Protein AF-A0A7C1GX99-F1 (afdb_monomer_lite)

Radius of gyration: 19.07 Å; chains: 1; bounding box: 52×42×47 Å

Sequence (239 aa):
MRMISNQELEDIKKIVASNKVFVITTHHNPDGDALGSEIAIAEYLRQLGKQVHIINNSAIPLNYRFLDENGEIDIFDEKKHAELLAAVDVFFILDISDWGRLMSMNEIVKKSTATKVCIDHHQIDYQFADIDVIYEAASSTGELIFEFLKRVNFQLNQKIAIALYTCILTDTGSFRFSNTTSQTHAVASELMKYDIDIKKIHTLVYEQNSKAKLALMGEALMNLHYDCNGQLAWFALNK

Secondary structure (DSSP, 8-state):
--SS-HHHHHHHHHHHHH--EEEEEE-SS--HHHHHHHHHHHHHHHHTT-EEEEEESSPPPGGGGGGGTT--EEEP-HHHHHHHHHS-SEEEEES-S-GGGGGGGHHHHHH-SSEEEEEE-S---S--SSEEEE-TTSS-HHHHHHHHHHHTT----HHHHHHHHHHHHHHTTTTTSTT--HHHHHHHHHHGGG---HHHHHHHHHS---HHHHHHHHHHHHT-EEEGGGTEEE-----

pLDDT: mean 96.31, std 4.3, range [55.91, 98.88]

Structure (mmCIF, N/CA/C/O backbone):
data_AF-A0A7C1GX99-F1
#
_entry.id   AF-A0A7C1GX99-F1
#
loop_
_atom_site.group_PDB
_atom_site.id
_atom_site.type_symbol
_atom_site.label_atom_id
_atom_site.label_alt_id
_atom_site.label_comp_id
_atom_site.label_asym_id
_atom_site.label_entity_id
_atom_site.label_seq_id
_atom_site.pdbx_PDB_ins_code
_atom_site.Cartn_x
_atom_site.Cartn_y
_atom_site.Cartn_z
_atom_site.occupancy
_atom_site.B_iso_or_equiv
_atom_site.auth_seq_id
_atom_site.auth_comp_id
_atom_site.auth_asym_id
_atom_site.auth_atom_id
_atom_site.pdbx_PDB_model_num
ATOM 1 N N . MET A 1 1 ? -4.209 -20.693 -0.497 1.00 55.91 1 MET A N 1
ATOM 2 C CA . MET A 1 1 ? -3.500 -20.712 0.803 1.00 55.91 1 MET A CA 1
ATOM 3 C C . MET A 1 1 ? -3.993 -19.503 1.586 1.00 55.91 1 MET A C 1
ATOM 5 O O . MET A 1 1 ? -4.314 -18.526 0.929 1.00 55.91 1 MET A O 1
ATOM 9 N N . ARG A 1 2 ? -4.188 -19.590 2.908 1.00 83.38 2 ARG A N 1
ATOM 10 C CA . ARG A 1 2 ? -4.612 -18.434 3.721 1.00 83.38 2 ARG A CA 1
ATOM 11 C C . ARG A 1 2 ? -3.351 -17.687 4.151 1.00 83.38 2 ARG A C 1
ATOM 13 O O . ARG A 1 2 ? -2.562 -18.289 4.872 1.00 83.38 2 ARG A O 1
ATOM 20 N N . MET A 1 3 ? -3.151 -16.470 3.657 1.00 92.25 3 MET A N 1
ATOM 21 C CA . MET A 1 3 ? -2.002 -15.615 3.979 1.00 92.25 3 MET A CA 1
ATOM 22 C C . MET A 1 3 ? -2.152 -14.991 5.367 1.00 92.25 3 MET A C 1
ATOM 24 O O . MET A 1 3 ? -1.163 -14.766 6.046 1.00 92.25 3 MET A O 1
ATOM 28 N N . ILE A 1 4 ? -3.396 -14.780 5.808 1.00 94.25 4 ILE A N 1
ATOM 29 C CA . ILE A 1 4 ? -3.713 -14.234 7.133 1.00 94.25 4 ILE A CA 1
ATOM 30 C C . ILE A 1 4 ? -4.187 -15.379 8.036 1.00 94.25 4 ILE A C 1
ATOM 32 O O . ILE A 1 4 ? -4.930 -16.270 7.604 1.00 94.25 4 ILE A O 1
ATOM 36 N N . SER A 1 5 ? -3.824 -15.401 9.312 1.00 95.25 5 SER A N 1
ATOM 37 C CA . SER A 1 5 ? -4.353 -16.402 10.243 1.00 95.25 5 SER A CA 1
ATOM 38 C C . SER A 1 5 ? -5.822 -16.114 10.611 1.00 95.25 5 SER A C 1
ATOM 40 O O . SER A 1 5 ? -6.409 -15.090 10.261 1.00 95.25 5 SER A O 1
ATOM 42 N N . ASN A 1 6 ? -6.516 -17.059 11.253 1.00 95.44 6 ASN A N 1
ATOM 43 C CA . ASN A 1 6 ? -7.850 -16.757 11.800 1.00 95.44 6 ASN A CA 1
ATOM 44 C C . ASN A 1 6 ? -7.758 -15.829 13.017 1.00 95.44 6 ASN A C 1
ATOM 46 O O . ASN A 1 6 ? -8.675 -15.048 13.240 1.00 95.44 6 ASN A O 1
ATOM 50 N N . GLN A 1 7 ? -6.672 -15.930 13.784 1.00 95.75 7 GLN A N 1
ATOM 51 C CA . GLN A 1 7 ? -6.463 -15.128 14.982 1.00 95.75 7 GLN A CA 1
ATOM 52 C C . GLN A 1 7 ? -6.238 -13.659 14.607 1.00 95.75 7 GLN A C 1
ATOM 54 O O . GLN A 1 7 ? -7.006 -12.810 15.045 1.00 95.75 7 GLN A O 1
ATOM 59 N N . GLU A 1 8 ? -5.310 -13.388 13.684 1.00 95.56 8 GLU A N 1
ATOM 60 C CA . GLU A 1 8 ? -5.054 -12.042 13.140 1.00 95.56 8 GLU A CA 1
ATOM 61 C C . GLU A 1 8 ? -6.323 -11.387 12.583 1.00 95.56 8 GLU A C 1
ATOM 63 O O . GLU A 1 8 ? -6.612 -10.224 12.861 1.00 95.56 8 GLU A O 1
ATOM 68 N N . LEU A 1 9 ? -7.124 -12.150 11.828 1.00 95.88 9 LEU A N 1
ATOM 69 C CA . LEU A 1 9 ? -8.386 -11.662 11.278 1.00 95.88 9 LEU A CA 1
ATOM 70 C C . LEU A 1 9 ? -9.352 -11.209 12.384 1.00 95.88 9 LEU A C 1
ATOM 72 O O . LEU A 1 9 ? -9.970 -10.149 12.269 1.00 95.88 9 LEU A O 1
ATOM 76 N N . GLU A 1 10 ? -9.518 -12.012 13.437 1.00 96.81 10 GLU A N 1
ATOM 77 C CA . GLU A 1 10 ? -10.408 -11.675 14.550 1.00 96.81 10 GLU A CA 1
ATOM 78 C C . GLU A 1 10 ? -9.863 -10.522 15.400 1.00 96.81 10 GLU A C 1
ATOM 80 O O . GLU A 1 10 ? -10.644 -9.669 15.829 1.00 96.81 10 GLU A O 1
ATOM 85 N N . ASP A 1 11 ? -8.545 -10.434 15.578 1.00 97.06 11 ASP A N 1
ATOM 86 C CA . ASP A 1 11 ? -7.901 -9.341 16.306 1.00 97.06 11 ASP A CA 1
ATOM 87 C C . ASP A 1 11 ? -8.100 -8.000 15.588 1.00 97.06 11 ASP A C 1
ATOM 89 O O . ASP A 1 11 ? -8.570 -7.035 16.204 1.00 97.06 11 ASP A O 1
ATOM 93 N N . ILE A 1 12 ? -7.882 -7.955 14.266 1.00 97.06 12 ILE A N 1
ATOM 94 C CA . ILE A 1 12 ? -8.164 -6.760 13.457 1.00 97.06 12 ILE A CA 1
ATOM 95 C C . ILE A 1 12 ? -9.652 -6.404 13.530 1.00 97.06 12 ILE A C 1
ATOM 97 O O . ILE A 1 12 ? -9.997 -5.249 13.791 1.00 97.06 12 ILE A O 1
ATOM 101 N N . LYS A 1 13 ? -10.563 -7.372 13.350 1.00 97.25 13 LYS A N 1
ATOM 102 C CA . LYS A 1 13 ? -12.015 -7.118 13.433 1.00 97.25 13 LYS A CA 1
ATOM 103 C C . LYS A 1 13 ? -12.412 -6.519 14.780 1.00 97.25 13 LYS A C 1
ATOM 105 O O . LYS A 1 13 ? -13.210 -5.582 14.816 1.00 97.25 13 LYS A O 1
ATOM 110 N N . LYS A 1 14 ? -11.868 -7.044 15.879 1.00 97.69 14 LYS A N 1
ATOM 111 C CA . LYS A 1 14 ? -12.155 -6.570 17.235 1.00 97.69 14 LYS A CA 1
ATOM 112 C C . LYS A 1 14 ? -11.673 -5.137 17.436 1.00 97.69 14 LYS A C 1
ATOM 114 O O . LYS A 1 14 ? -12.446 -4.307 17.906 1.00 97.69 14 LYS A O 1
ATOM 119 N N . ILE A 1 15 ? -10.442 -4.826 17.032 1.00 97.75 15 ILE A N 1
ATOM 120 C CA . ILE A 1 15 ? -9.888 -3.468 17.126 1.00 97.75 15 ILE A CA 1
ATOM 121 C C . ILE A 1 15 ? -10.695 -2.486 16.295 1.00 97.75 15 ILE A C 1
ATOM 123 O O . ILE A 1 15 ? -11.054 -1.416 16.787 1.00 97.75 15 ILE A O 1
ATOM 127 N N . VAL A 1 16 ? -11.025 -2.855 15.058 1.00 98.12 16 VAL A N 1
ATOM 128 C CA . VAL A 1 16 ? -11.841 -2.008 14.191 1.00 98.12 16 VAL A CA 1
ATOM 129 C C . VAL A 1 16 ? -13.214 -1.779 14.816 1.00 98.12 16 VAL A C 1
ATOM 131 O O . VAL A 1 16 ? -13.686 -0.647 14.849 1.00 98.12 16 VAL A O 1
ATOM 134 N N . ALA A 1 17 ? -13.856 -2.805 15.373 1.00 97.75 17 ALA A N 1
ATOM 135 C CA . ALA A 1 17 ? -15.162 -2.663 16.012 1.00 97.75 17 ALA A CA 1
ATOM 136 C C . ALA A 1 17 ? -15.123 -1.754 17.254 1.00 97.75 17 ALA A C 1
ATOM 138 O O . ALA A 1 17 ? -15.992 -0.891 17.395 1.00 97.75 17 ALA A O 1
ATOM 139 N N . SER A 1 18 ? -14.121 -1.918 18.122 1.00 98.00 18 SER A N 1
ATOM 140 C CA . SER A 1 18 ? -14.039 -1.252 19.430 1.00 98.00 18 SER A CA 1
ATOM 141 C C . SER A 1 18 ? -13.551 0.199 19.397 1.00 98.00 18 SER A C 1
ATOM 143 O O . SER A 1 18 ? -13.808 0.923 20.354 1.00 98.00 18 SER A O 1
ATOM 145 N N . ASN A 1 19 ? -12.894 0.636 18.321 1.00 98.56 19 ASN A N 1
ATOM 146 C CA . ASN A 1 19 ? -12.254 1.953 18.241 1.00 98.56 19 ASN A CA 1
ATOM 147 C C . ASN A 1 19 ? -12.927 2.882 17.219 1.00 98.56 19 ASN A C 1
ATOM 149 O O . ASN A 1 19 ? -13.771 2.448 16.424 1.00 98.56 19 ASN A O 1
ATOM 153 N N . LYS A 1 20 ? -12.599 4.178 17.251 1.00 98.31 20 LYS A N 1
ATOM 154 C CA . LYS A 1 20 ? -13.252 5.217 16.437 1.00 98.31 20 LYS A CA 1
ATOM 155 C C . LYS A 1 20 ? -12.283 6.009 15.569 1.00 98.31 20 LYS A C 1
ATOM 157 O O . LYS A 1 20 ? -12.654 6.298 14.432 1.00 98.31 20 LYS A O 1
ATOM 162 N N . VAL A 1 21 ? -11.105 6.353 16.085 1.00 98.69 21 VAL A N 1
ATOM 163 C CA . VAL A 1 21 ? -10.125 7.232 15.435 1.00 98.69 21 VAL A CA 1
ATOM 164 C C . VAL A 1 21 ? -8.911 6.425 14.995 1.00 98.69 21 VAL A C 1
ATOM 166 O O . VAL A 1 21 ? -8.193 5.856 15.815 1.00 98.69 21 VAL A O 1
ATOM 169 N N . PHE A 1 22 ? -8.675 6.398 13.688 1.00 98.88 22 PHE A N 1
ATOM 170 C CA . PHE A 1 22 ? -7.609 5.634 13.057 1.00 98.88 22 PHE A CA 1
ATOM 171 C C . PHE A 1 22 ? -6.673 6.578 12.310 1.00 98.88 22 PHE A C 1
ATOM 173 O O . PHE A 1 22 ? -7.123 7.426 11.534 1.00 98.88 22 PHE A O 1
ATOM 180 N N . VAL A 1 23 ? -5.372 6.391 12.508 1.00 98.81 23 VAL A N 1
ATOM 181 C CA . VAL A 1 23 ? -4.341 6.967 11.644 1.00 98.81 23 VAL A CA 1
ATOM 182 C C . VAL A 1 23 ? -3.715 5.838 10.842 1.00 98.81 23 VAL A C 1
ATOM 184 O O . VAL A 1 23 ? -3.375 4.794 11.390 1.00 98.81 23 VAL A O 1
ATOM 187 N N . ILE A 1 24 ? -3.579 6.046 9.542 1.00 98.88 24 ILE A N 1
ATOM 188 C CA . ILE A 1 24 ? -2.893 5.143 8.627 1.00 98.88 24 ILE A CA 1
ATOM 189 C C . ILE A 1 24 ? -1.608 5.839 8.188 1.00 98.88 24 ILE A C 1
ATOM 191 O O . ILE A 1 24 ? -1.622 7.042 7.914 1.00 98.88 24 ILE A O 1
ATOM 195 N N . THR A 1 25 ? -0.503 5.106 8.180 1.00 98.62 25 THR A N 1
ATOM 196 C CA . THR A 1 25 ? 0.799 5.623 7.767 1.00 98.62 25 THR A CA 1
ATOM 197 C C . THR A 1 25 ? 1.635 4.525 7.121 1.00 98.62 25 THR A C 1
ATOM 199 O O . THR A 1 25 ? 1.417 3.334 7.362 1.00 98.62 25 THR A O 1
ATOM 202 N N . THR A 1 26 ? 2.624 4.932 6.340 1.00 98.56 26 THR A N 1
ATOM 203 C CA . THR A 1 26 ? 3.572 4.042 5.673 1.00 98.56 26 THR A CA 1
ATOM 204 C C . THR A 1 26 ? 4.976 4.662 5.633 1.00 98.56 26 THR A C 1
ATOM 206 O O . THR A 1 26 ? 5.270 5.683 6.264 1.00 98.56 26 THR A O 1
ATOM 209 N N . HIS A 1 27 ? 5.893 4.024 4.917 1.00 97.81 27 HIS A N 1
ATOM 210 C CA . HIS A 1 27 ? 7.272 4.455 4.791 1.00 97.81 27 HIS A CA 1
ATOM 211 C C . HIS A 1 27 ? 7.450 5.792 4.052 1.00 97.81 27 HIS A C 1
ATOM 213 O O . HIS A 1 27 ? 6.687 6.192 3.176 1.00 97.81 27 HIS A O 1
ATOM 219 N N . HIS A 1 28 ? 8.555 6.473 4.358 1.00 97.38 28 HIS A N 1
ATOM 220 C CA . HIS A 1 28 ? 9.022 7.636 3.612 1.00 97.38 28 HIS A CA 1
ATOM 221 C C . HIS A 1 28 ? 9.287 7.299 2.138 1.00 97.38 28 HIS A C 1
ATOM 223 O O . HIS A 1 28 ? 9.814 6.229 1.822 1.00 97.38 28 HIS A O 1
ATOM 229 N N . ASN A 1 29 ? 8.981 8.252 1.253 1.00 96.12 29 ASN A N 1
ATOM 230 C CA . ASN A 1 29 ? 8.898 8.077 -0.197 1.00 96.12 29 ASN A CA 1
ATOM 231 C C . ASN A 1 29 ? 8.009 6.876 -0.562 1.00 96.12 29 ASN A C 1
ATOM 233 O O . ASN A 1 29 ? 8.526 5.902 -1.113 1.00 96.12 29 ASN A O 1
ATOM 237 N N . PRO A 1 30 ? 6.707 6.927 -0.222 1.00 97.56 30 PRO A N 1
ATOM 238 C CA . PRO A 1 30 ? 5.805 5.800 -0.389 1.00 97.56 30 PRO A CA 1
ATOM 239 C C . PRO A 1 30 ? 5.652 5.451 -1.869 1.00 97.56 30 PRO A C 1
ATOM 241 O O . PRO A 1 30 ? 5.600 6.344 -2.725 1.00 97.56 30 PRO A O 1
ATOM 244 N N . ASP A 1 31 ? 5.613 4.160 -2.173 1.00 98.06 31 ASP A N 1
ATOM 245 C CA . ASP A 1 31 ? 5.409 3.661 -3.527 1.00 98.06 31 ASP A CA 1
ATOM 246 C C . ASP A 1 31 ? 3.953 3.227 -3.772 1.00 98.06 31 ASP A C 1
ATOM 248 O O . ASP A 1 31 ? 3.035 3.653 -3.069 1.00 98.06 31 ASP A O 1
ATOM 252 N N . GLY A 1 32 ? 3.717 2.467 -4.844 1.00 98.38 32 GLY A N 1
ATOM 253 C CA . GLY A 1 32 ? 2.370 2.051 -5.221 1.00 98.38 32 GLY A CA 1
ATOM 254 C C . GLY A 1 32 ? 1.751 1.024 -4.273 1.00 98.38 32 GLY A C 1
ATOM 255 O O . GLY A 1 32 ? 0.525 1.030 -4.143 1.00 98.38 32 GLY A O 1
ATOM 256 N N . ASP A 1 33 ? 2.558 0.184 -3.617 1.00 98.81 33 ASP A N 1
ATOM 257 C CA . ASP A 1 33 ? 2.069 -0.815 -2.663 1.00 98.81 33 ASP A CA 1
ATOM 258 C C . ASP A 1 33 ? 1.682 -0.153 -1.350 1.00 98.81 33 ASP A C 1
ATOM 260 O O . ASP A 1 33 ? 0.529 -0.246 -0.922 1.00 98.81 33 ASP A O 1
ATOM 264 N N . ALA A 1 34 ? 2.583 0.663 -0.812 1.00 98.69 34 ALA A N 1
ATOM 265 C CA . ALA A 1 34 ? 2.325 1.527 0.326 1.00 98.69 34 ALA A CA 1
ATOM 266 C C . ALA A 1 34 ? 1.045 2.368 0.152 1.00 98.69 34 ALA A C 1
ATOM 268 O O . ALA A 1 34 ? 0.080 2.214 0.902 1.00 98.69 34 ALA A O 1
ATOM 269 N N . LEU A 1 35 ? 0.978 3.218 -0.879 1.00 98.75 35 LEU A N 1
ATOM 270 C CA . LEU A 1 35 ? -0.150 4.144 -1.067 1.00 98.75 35 LEU A CA 1
ATOM 271 C C . LEU A 1 35 ? -1.466 3.421 -1.368 1.00 98.75 35 LEU A C 1
ATOM 273 O O . LEU A 1 35 ? -2.529 3.824 -0.890 1.00 98.75 35 LEU A O 1
ATOM 277 N N . GLY A 1 36 ? -1.428 2.364 -2.182 1.00 98.75 36 GLY A N 1
ATOM 278 C CA . GLY A 1 36 ? -2.635 1.610 -2.499 1.00 98.75 36 GLY A CA 1
ATOM 279 C C . GLY A 1 36 ? -3.175 0.857 -1.278 1.00 98.75 36 GLY A C 1
ATOM 280 O O . GLY A 1 36 ? -4.391 0.820 -1.061 1.00 98.75 36 GLY A O 1
ATOM 281 N N . SER A 1 37 ? -2.282 0.343 -0.433 1.00 98.88 37 SER A N 1
ATOM 282 C CA . SER A 1 37 ? -2.616 -0.286 0.843 1.00 98.88 37 SER A CA 1
ATOM 283 C C . SER A 1 37 ? -3.315 0.694 1.789 1.00 98.88 37 SER A C 1
ATOM 285 O O . SER A 1 37 ? -4.371 0.375 2.349 1.00 98.88 37 SER A O 1
ATOM 287 N N . GLU A 1 38 ? -2.796 1.921 1.902 1.00 98.81 38 GLU A N 1
ATOM 288 C CA . GLU A 1 38 ? -3.401 2.979 2.717 1.00 98.81 38 GLU A CA 1
ATOM 289 C C . GLU A 1 38 ? -4.813 3.329 2.260 1.00 98.81 38 GLU A C 1
ATOM 291 O O . GLU A 1 38 ? -5.741 3.349 3.072 1.00 98.81 38 GLU A O 1
ATOM 296 N N . ILE A 1 39 ? -5.001 3.551 0.956 1.00 98.62 39 ILE A N 1
ATOM 297 C CA . ILE A 1 39 ? -6.310 3.885 0.387 1.00 98.62 39 ILE A CA 1
ATOM 298 C C . ILE A 1 39 ? -7.311 2.747 0.610 1.00 98.62 39 ILE A C 1
ATOM 300 O O . ILE A 1 39 ? -8.453 3.002 0.999 1.00 98.62 39 ILE A O 1
ATOM 304 N N . ALA A 1 40 ? -6.908 1.491 0.411 1.00 98.62 40 ALA A N 1
ATOM 305 C CA . ALA A 1 40 ? -7.800 0.348 0.579 1.00 98.62 40 ALA A CA 1
ATOM 306 C C . ALA A 1 40 ? -8.287 0.188 2.031 1.00 98.62 40 ALA A C 1
ATOM 308 O O . ALA A 1 40 ? -9.489 0.017 2.263 1.00 98.62 40 ALA A O 1
ATOM 309 N N . ILE A 1 41 ? -7.382 0.292 3.011 1.00 98.69 41 ILE A N 1
ATOM 310 C CA . ILE A 1 41 ? -7.742 0.244 4.437 1.00 98.69 41 ILE A CA 1
ATOM 311 C C . ILE A 1 41 ? -8.555 1.477 4.837 1.00 98.69 41 ILE A C 1
ATOM 313 O O . ILE A 1 41 ? -9.534 1.346 5.576 1.00 98.69 41 ILE A O 1
ATOM 317 N N . ALA A 1 42 ? -8.222 2.660 4.318 1.00 98.62 42 ALA A N 1
ATOM 318 C CA . ALA A 1 42 ? -8.966 3.875 4.618 1.00 98.62 42 ALA A CA 1
ATOM 319 C C . ALA A 1 42 ? -10.422 3.789 4.156 1.00 98.62 42 ALA A C 1
ATOM 321 O O . ALA A 1 42 ? -11.334 4.092 4.925 1.00 98.62 42 ALA A O 1
ATOM 322 N N . GLU A 1 43 ? -10.654 3.331 2.926 1.00 98.12 43 GLU A N 1
ATOM 323 C CA . GLU A 1 43 ? -11.996 3.136 2.377 1.00 98.12 43 GLU A CA 1
ATOM 324 C C . GLU A 1 43 ? -12.800 2.102 3.167 1.00 98.12 43 GLU A C 1
ATOM 326 O O . GLU A 1 43 ? -13.979 2.323 3.455 1.00 98.12 43 GLU A O 1
ATOM 331 N N . TYR A 1 44 ? -12.160 1.003 3.570 1.00 98.44 44 TYR A N 1
ATOM 332 C CA . TYR A 1 44 ? -12.768 0.003 4.441 1.00 98.44 44 TYR A CA 1
ATOM 333 C C . TYR A 1 44 ? -13.225 0.609 5.774 1.00 98.44 44 TYR A C 1
ATOM 335 O O . TYR A 1 44 ? -14.395 0.500 6.146 1.00 98.44 44 TYR A O 1
ATOM 343 N N . LEU A 1 45 ? -12.329 1.303 6.476 1.00 98.62 45 LEU A N 1
ATOM 344 C CA . LEU A 1 45 ? -12.623 1.898 7.779 1.00 98.62 45 LEU A CA 1
ATOM 345 C C . LEU A 1 45 ? -13.682 3.010 7.682 1.00 98.62 45 LEU A C 1
ATOM 347 O O . LEU A 1 45 ? -14.596 3.066 8.507 1.00 98.62 45 LEU A O 1
ATOM 351 N N . ARG A 1 46 ? -13.619 3.866 6.655 1.00 97.81 46 ARG A N 1
ATOM 352 C CA . ARG A 1 46 ? -14.601 4.943 6.435 1.00 97.81 46 ARG A CA 1
ATOM 353 C C . ARG A 1 46 ? -16.000 4.398 6.163 1.00 97.81 46 ARG A C 1
ATOM 355 O O . ARG A 1 46 ? -16.963 4.914 6.724 1.00 97.81 46 ARG A O 1
ATOM 362 N N . GLN A 1 47 ? -16.131 3.330 5.373 1.00 97.44 47 GLN A N 1
ATOM 363 C CA . GLN A 1 47 ? -17.431 2.690 5.124 1.00 97.44 47 GLN A CA 1
ATOM 364 C C . GLN A 1 47 ? -18.018 2.015 6.372 1.00 97.44 47 GLN A C 1
ATOM 366 O O . GLN A 1 47 ? -19.233 1.859 6.474 1.00 97.44 47 GLN A O 1
ATOM 371 N N . LEU A 1 48 ? -17.183 1.689 7.362 1.00 97.81 48 LEU A N 1
ATOM 372 C CA . LEU A 1 48 ? -17.617 1.264 8.696 1.00 97.81 48 LEU A CA 1
ATOM 373 C C . LEU A 1 48 ? -17.924 2.436 9.648 1.00 97.81 48 LEU A C 1
ATOM 375 O O . LEU A 1 48 ? -18.148 2.220 10.842 1.00 97.81 48 LEU A O 1
ATOM 379 N N . GLY A 1 49 ? -17.930 3.676 9.149 1.00 98.12 49 GLY A N 1
ATOM 380 C CA . GLY A 1 49 ? -18.248 4.880 9.917 1.00 98.12 49 GLY A CA 1
ATOM 381 C C . GLY A 1 49 ? -17.138 5.331 10.868 1.00 98.12 49 GLY A C 1
ATOM 382 O O . GLY A 1 49 ? -17.422 6.016 11.852 1.00 98.12 49 GLY A O 1
ATOM 383 N N . LYS A 1 50 ? -15.887 4.922 10.625 1.00 98.56 50 LYS A N 1
ATOM 384 C CA . LYS A 1 50 ? -14.734 5.329 11.439 1.00 98.56 50 LYS A CA 1
ATOM 385 C C . LYS A 1 50 ? -14.189 6.688 11.001 1.00 98.56 50 LYS A C 1
ATOM 387 O O . LYS A 1 50 ? -14.346 7.089 9.849 1.00 98.56 50 LYS A O 1
ATOM 392 N N . GLN A 1 51 ? -13.529 7.384 11.924 1.00 98.50 51 GLN A N 1
ATOM 393 C CA . GLN A 1 51 ? -12.745 8.582 11.624 1.00 98.50 51 GLN A CA 1
ATOM 394 C C . GLN A 1 51 ? -11.345 8.138 11.211 1.00 98.50 51 GLN A C 1
ATOM 396 O O . GLN A 1 51 ? -10.673 7.450 11.976 1.00 98.50 51 GLN A O 1
ATOM 401 N N . VAL A 1 52 ? -10.936 8.478 9.990 1.00 98.69 52 VAL A N 1
ATOM 402 C CA . VAL A 1 52 ? -9.724 7.927 9.377 1.00 98.69 52 VAL A CA 1
ATOM 403 C C . VAL A 1 52 ? -8.896 9.034 8.755 1.00 98.69 52 VAL A C 1
ATOM 405 O O . VAL A 1 52 ? -9.394 9.773 7.902 1.00 98.69 52 VAL A O 1
ATOM 408 N N . HIS A 1 53 ? -7.625 9.084 9.134 1.00 98.62 53 HIS A N 1
ATOM 409 C CA . HIS A 1 53 ? -6.638 10.025 8.620 1.00 98.62 53 HIS A CA 1
ATOM 410 C C . HIS A 1 53 ? -5.459 9.252 8.037 1.00 98.62 53 HIS A C 1
ATOM 412 O O . HIS A 1 53 ? -4.934 8.363 8.700 1.00 98.62 53 HIS A O 1
ATOM 418 N N . ILE A 1 54 ? -5.041 9.585 6.818 1.00 98.75 54 ILE A N 1
ATOM 419 C CA . ILE A 1 54 ? -3.807 9.051 6.235 1.00 98.75 54 ILE A CA 1
ATOM 420 C C . ILE A 1 54 ? -2.747 10.141 6.385 1.00 98.75 54 ILE A C 1
ATOM 422 O O . ILE A 1 54 ? -2.969 11.267 5.939 1.00 98.75 54 ILE A O 1
ATOM 426 N N . ILE A 1 55 ? -1.639 9.838 7.062 1.00 98.50 55 ILE A N 1
ATOM 427 C CA . ILE A 1 55 ? -0.587 10.815 7.365 1.00 98.50 55 ILE A CA 1
ATOM 428 C C . ILE A 1 55 ? 0.773 10.198 7.061 1.00 98.50 55 ILE A C 1
ATOM 430 O O . ILE A 1 55 ? 1.173 9.231 7.707 1.00 98.50 55 ILE A O 1
ATOM 434 N N . ASN A 1 56 ? 1.508 10.815 6.135 1.00 98.06 56 ASN A N 1
ATOM 435 C CA . ASN A 1 56 ? 2.799 10.324 5.663 1.00 98.06 56 ASN A CA 1
ATOM 436 C C . ASN A 1 56 ? 3.910 11.351 5.799 1.00 98.06 56 ASN A C 1
ATOM 438 O O . ASN A 1 56 ? 3.708 12.556 5.677 1.00 98.06 56 ASN A O 1
ATOM 442 N N . ASN A 1 57 ? 5.139 10.878 5.993 1.00 96.25 57 ASN A N 1
ATOM 443 C CA . ASN A 1 57 ? 6.286 11.758 6.220 1.00 96.25 57 ASN A CA 1
ATOM 444 C C . ASN A 1 57 ? 6.819 12.436 4.937 1.00 96.25 57 ASN A C 1
ATOM 446 O O . ASN A 1 57 ? 7.777 13.207 4.986 1.00 96.25 57 ASN A O 1
ATOM 450 N N . SER A 1 58 ? 6.251 12.141 3.773 1.00 96.19 58 SER A N 1
ATOM 451 C CA . SER A 1 58 ? 6.684 12.692 2.488 1.00 96.19 58 SER A CA 1
ATOM 452 C C . SER A 1 58 ? 5.509 12.849 1.537 1.00 96.19 58 SER A C 1
ATOM 454 O O . SER A 1 58 ? 4.503 12.157 1.662 1.00 96.19 58 SER A O 1
ATOM 456 N N . ALA A 1 59 ? 5.664 13.732 0.552 1.00 96.00 59 ALA A N 1
ATOM 457 C CA . ALA A 1 59 ? 4.670 13.924 -0.493 1.00 96.00 59 ALA A CA 1
ATOM 458 C C . ALA A 1 59 ? 4.504 12.677 -1.376 1.00 96.00 59 ALA A C 1
ATOM 460 O O . ALA A 1 59 ? 5.458 11.936 -1.614 1.00 96.00 59 ALA A O 1
ATOM 461 N N . ILE A 1 60 ? 3.307 12.523 -1.942 1.00 96.69 60 ILE A N 1
ATOM 462 C CA . ILE A 1 60 ? 2.997 11.483 -2.925 1.00 96.69 60 ILE A CA 1
ATOM 463 C C . ILE A 1 60 ? 3.833 11.700 -4.202 1.00 96.69 60 ILE A C 1
ATOM 465 O O . ILE A 1 60 ? 3.779 12.798 -4.787 1.00 96.69 60 ILE A O 1
ATOM 469 N N . PRO A 1 61 ? 4.564 10.679 -4.689 1.00 95.25 61 PRO A N 1
ATOM 470 C CA . PRO A 1 61 ? 5.229 10.740 -5.986 1.00 95.25 61 PRO A CA 1
ATOM 471 C C . PRO A 1 61 ? 4.252 11.031 -7.135 1.00 95.25 61 PRO A C 1
ATOM 473 O O . PRO A 1 61 ? 3.100 10.603 -7.129 1.00 95.25 61 PRO A O 1
ATOM 476 N N . LEU A 1 62 ? 4.712 11.756 -8.161 1.00 92.88 62 LEU A N 1
ATOM 477 C CA . LEU A 1 62 ? 3.855 12.221 -9.265 1.00 92.88 62 LEU A CA 1
ATOM 478 C C . LEU A 1 62 ? 3.065 11.093 -9.942 1.00 92.88 62 LEU A C 1
ATOM 480 O O . LEU A 1 62 ? 1.894 11.276 -10.265 1.00 92.88 62 LEU A O 1
ATOM 484 N N . ASN A 1 63 ? 3.707 9.944 -10.136 1.00 94.88 63 ASN A N 1
ATOM 485 C CA . ASN A 1 63 ? 3.146 8.767 -10.791 1.00 94.88 63 ASN A CA 1
ATOM 486 C C . ASN A 1 63 ? 2.072 8.048 -9.958 1.00 94.88 63 ASN A C 1
ATOM 488 O O . ASN A 1 63 ? 1.371 7.211 -10.512 1.00 94.88 63 ASN A O 1
ATOM 492 N N . TYR A 1 64 ? 1.891 8.402 -8.681 1.00 97.38 64 TYR A N 1
ATOM 493 C CA . TYR A 1 64 ? 0.881 7.811 -7.794 1.00 97.38 64 TYR A CA 1
ATOM 494 C C . TYR A 1 64 ? -0.202 8.794 -7.341 1.00 97.38 64 TYR A C 1
ATOM 496 O O . TYR A 1 64 ? -1.132 8.402 -6.648 1.00 97.38 64 TYR A O 1
ATOM 504 N N . ARG A 1 65 ? -0.156 10.063 -7.772 1.00 96.12 65 ARG A N 1
ATOM 505 C CA . ARG A 1 65 ? -1.168 11.074 -7.397 1.00 96.12 65 ARG A CA 1
ATOM 506 C C . ARG A 1 65 ? -2.600 10.701 -7.778 1.00 96.12 65 ARG A C 1
ATOM 508 O O . ARG A 1 65 ? -3.532 11.203 -7.170 1.00 96.12 65 ARG A O 1
ATOM 515 N N . PHE A 1 66 ? -2.776 9.826 -8.765 1.00 97.31 66 PHE A N 1
ATOM 516 C CA . PHE A 1 66 ? -4.092 9.317 -9.153 1.00 97.31 66 PHE A CA 1
ATOM 517 C C . PHE A 1 66 ? -4.736 8.408 -8.093 1.00 97.31 66 PHE A C 1
ATOM 519 O O . PHE A 1 66 ? -5.928 8.139 -8.179 1.00 97.31 66 PHE A O 1
ATOM 526 N N . LEU A 1 67 ? -3.969 7.907 -7.118 1.00 97.69 67 LEU A N 1
ATOM 527 C CA . LEU A 1 67 ? -4.517 7.171 -5.977 1.00 97.69 67 LEU A CA 1
ATOM 528 C C . LEU A 1 67 ? -5.189 8.107 -4.964 1.00 97.69 67 LEU A C 1
ATOM 530 O O . LEU A 1 67 ? -6.070 7.670 -4.228 1.00 97.69 67 LEU A O 1
ATOM 534 N N . ASP A 1 68 ? -4.810 9.387 -4.965 1.00 96.62 68 ASP A N 1
ATOM 535 C CA . ASP A 1 68 ? -5.283 10.401 -4.025 1.00 96.62 68 ASP A CA 1
ATOM 536 C C . ASP A 1 68 ? -5.917 11.610 -4.736 1.00 96.62 68 ASP A C 1
ATOM 538 O O . ASP A 1 68 ? -5.565 12.768 -4.511 1.00 96.62 68 ASP A O 1
ATOM 542 N N . GLU A 1 69 ? -6.871 11.355 -5.637 1.00 89.88 69 GLU A N 1
ATOM 543 C CA . GLU A 1 69 ? -7.551 12.421 -6.397 1.00 89.88 69 GLU A CA 1
ATOM 544 C C . GLU A 1 69 ? -8.299 13.421 -5.494 1.00 89.88 69 GLU A C 1
ATOM 546 O O . GLU A 1 69 ? -8.513 14.570 -5.883 1.00 89.88 69 GLU A O 1
ATOM 551 N N . ASN A 1 70 ? -8.662 12.997 -4.280 1.00 90.06 70 ASN A N 1
ATOM 552 C CA . ASN A 1 70 ? -9.397 13.799 -3.305 1.00 90.06 70 ASN A CA 1
ATOM 553 C C . ASN A 1 70 ? -8.494 14.558 -2.314 1.00 90.06 70 ASN A C 1
ATOM 555 O O . ASN A 1 70 ? -9.022 15.345 -1.527 1.00 90.06 70 ASN A O 1
ATOM 559 N N . GLY A 1 71 ? -7.172 14.346 -2.328 1.00 94.38 71 GLY A N 1
ATOM 560 C CA . GLY A 1 71 ? -6.253 14.975 -1.371 1.00 94.38 71 GLY A CA 1
ATOM 561 C C . GLY A 1 71 ? -6.479 14.520 0.075 1.00 94.38 71 GLY A C 1
ATOM 562 O O . GLY A 1 71 ? -6.521 15.339 0.989 1.00 94.38 71 GLY A O 1
ATOM 563 N N . GLU A 1 72 ? -6.701 13.224 0.270 1.00 93.75 72 GLU A N 1
ATOM 564 C CA . GLU A 1 72 ? -6.955 12.553 1.544 1.00 93.75 72 GLU A CA 1
ATOM 565 C C . GLU A 1 72 ? -5.673 12.221 2.323 1.00 93.75 72 GLU A C 1
ATOM 567 O O . GLU A 1 72 ? -5.771 11.901 3.512 1.00 93.75 72 GLU A O 1
ATOM 572 N N . ILE A 1 73 ? -4.499 12.263 1.680 1.00 98.06 73 ILE A N 1
ATOM 573 C CA . ILE A 1 73 ? -3.210 11.950 2.307 1.00 98.06 73 ILE A CA 1
ATOM 574 C C . ILE A 1 73 ? -2.512 13.241 2.734 1.00 98.06 73 ILE A C 1
ATOM 576 O O . ILE A 1 73 ? -2.056 14.043 1.915 1.00 98.06 73 ILE A O 1
ATOM 580 N N . ASP A 1 74 ? -2.375 13.413 4.044 1.00 97.88 74 ASP A N 1
ATOM 581 C CA . ASP A 1 74 ? -1.693 14.555 4.630 1.00 97.88 74 ASP A CA 1
ATOM 582 C C . ASP A 1 74 ? -0.183 14.315 4.746 1.00 97.88 74 ASP A C 1
ATOM 584 O O . ASP A 1 74 ? 0.281 13.246 5.150 1.00 97.88 74 ASP A O 1
ATOM 588 N N . ILE A 1 75 ? 0.606 15.353 4.452 1.00 98.00 75 ILE A N 1
ATOM 589 C CA . ILE A 1 75 ? 2.032 15.361 4.791 1.00 98.00 75 ILE A CA 1
ATOM 590 C C . ILE A 1 75 ? 2.160 15.698 6.270 1.00 98.00 75 ILE A C 1
ATOM 592 O O . ILE A 1 75 ? 1.635 16.717 6.727 1.00 98.00 75 ILE A O 1
ATOM 596 N N . PHE A 1 76 ? 2.878 14.856 7.003 1.00 98.12 76 PHE A N 1
ATOM 597 C CA . PHE A 1 76 ? 3.101 15.016 8.425 1.00 98.12 76 PHE A CA 1
ATOM 598 C C . PHE A 1 76 ? 3.717 16.380 8.754 1.00 98.12 76 PHE A C 1
ATOM 600 O O . PHE A 1 76 ? 4.700 16.826 8.167 1.00 98.12 76 PHE A O 1
ATOM 607 N N . ASP A 1 77 ? 3.117 17.002 9.757 1.00 97.56 77 ASP A N 1
ATOM 608 C CA . ASP A 1 77 ? 3.552 18.237 10.392 1.00 97.56 77 ASP A CA 1
ATOM 609 C C . ASP A 1 77 ? 3.228 18.115 11.880 1.00 97.56 77 ASP A C 1
ATOM 611 O O . ASP A 1 77 ? 2.076 17.878 12.256 1.00 97.56 77 ASP A O 1
ATOM 615 N N . GLU A 1 78 ? 4.250 18.238 12.722 1.00 94.50 78 GLU A N 1
ATOM 616 C CA . GLU A 1 78 ? 4.138 17.980 14.157 1.00 94.50 78 GLU A CA 1
ATOM 617 C C . GLU A 1 78 ? 3.110 18.894 14.833 1.00 94.50 78 GLU A C 1
ATOM 619 O O . GLU A 1 78 ? 2.353 18.445 15.687 1.00 94.50 78 GLU A O 1
ATOM 624 N N . LYS A 1 79 ? 3.027 20.166 14.424 1.00 95.81 79 LYS A N 1
ATOM 625 C CA . LYS A 1 79 ? 2.120 21.139 15.046 1.00 95.81 79 LYS A CA 1
ATOM 626 C C . LYS A 1 79 ? 0.683 20.941 14.584 1.00 95.81 79 LYS A C 1
ATOM 628 O O . LYS A 1 79 ? -0.219 20.938 15.415 1.00 95.81 79 LYS A O 1
ATOM 633 N N . LYS A 1 80 ? 0.469 20.768 13.277 1.00 97.06 80 LYS A N 1
ATOM 634 C CA . LYS A 1 80 ? -0.855 20.562 12.672 1.00 97.06 80 LYS A CA 1
ATOM 635 C C . LYS A 1 80 ? -1.517 19.291 13.201 1.00 97.06 80 LYS A C 1
ATOM 637 O O . LYS A 1 80 ? -2.724 19.289 13.413 1.00 97.06 80 LYS A O 1
ATOM 642 N N . HIS A 1 81 ? -0.745 18.223 13.405 1.00 97.88 81 HIS A N 1
ATOM 643 C CA . HIS A 1 81 ? -1.297 16.906 13.731 1.00 97.88 81 HIS A CA 1
ATOM 644 C C . HIS A 1 81 ? -1.187 16.525 15.215 1.00 97.88 81 HIS A C 1
ATOM 646 O O . HIS A 1 81 ? -1.637 15.440 15.576 1.00 97.88 81 HIS A O 1
ATOM 652 N N . ALA A 1 82 ? -0.641 17.383 16.086 1.00 95.75 82 ALA A N 1
ATOM 653 C CA . ALA A 1 82 ? -0.447 17.078 17.509 1.00 95.75 82 ALA A CA 1
ATOM 654 C C . ALA A 1 82 ? -1.736 16.627 18.222 1.00 95.75 82 ALA A C 1
ATOM 656 O O . ALA A 1 82 ? -1.742 15.591 18.885 1.00 95.75 82 ALA A O 1
ATOM 657 N N . GLU A 1 83 ? -2.834 17.377 18.072 1.00 96.50 83 GLU A N 1
ATOM 658 C CA . GLU A 1 83 ? -4.110 17.058 18.734 1.00 96.50 83 GLU A CA 1
ATOM 659 C C . GLU A 1 83 ? -4.711 15.746 18.218 1.00 96.50 83 GLU A C 1
ATOM 661 O O . GLU A 1 83 ? -5.167 14.917 19.003 1.00 96.50 83 GLU A O 1
ATOM 666 N N . LEU A 1 84 ? -4.654 15.529 16.902 1.00 97.38 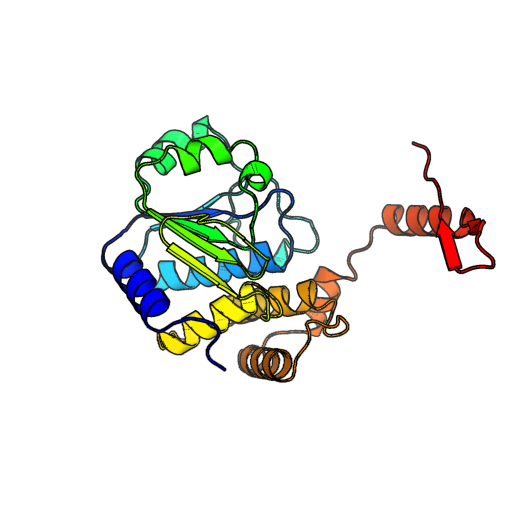84 LEU A N 1
ATOM 667 C CA . LEU A 1 84 ? -5.126 14.300 16.271 1.00 97.38 84 LEU A CA 1
ATOM 668 C C . LEU A 1 84 ? -4.331 13.080 16.755 1.00 97.38 84 LEU A C 1
ATOM 670 O O . LEU A 1 84 ? -4.917 12.071 17.138 1.00 97.38 84 LEU A O 1
ATOM 674 N N . LEU A 1 85 ? -3.000 13.176 16.770 1.00 96.06 85 LEU A N 1
ATOM 675 C CA . LEU A 1 85 ? -2.117 12.080 17.176 1.00 96.06 85 LEU A CA 1
ATOM 676 C C . LEU A 1 85 ? -2.210 11.767 18.674 1.00 96.06 85 LEU A C 1
ATOM 678 O O . LEU A 1 85 ? -1.921 10.642 19.074 1.00 96.06 85 LEU A O 1
ATOM 682 N N . ALA A 1 86 ? -2.648 12.722 19.496 1.00 94.94 86 ALA A N 1
ATOM 683 C CA . ALA A 1 86 ? -2.961 12.488 20.904 1.00 94.94 86 ALA A CA 1
ATOM 684 C C . ALA A 1 86 ? -4.322 11.795 21.120 1.00 94.94 86 ALA A C 1
ATOM 686 O O . ALA A 1 86 ? -4.528 11.180 22.164 1.00 94.94 86 ALA A O 1
ATOM 687 N N . ALA A 1 87 ? -5.244 11.898 20.157 1.00 96.56 87 ALA A N 1
ATOM 688 C CA . ALA A 1 87 ? -6.603 11.352 20.227 1.00 96.56 87 ALA A CA 1
ATOM 689 C C . ALA A 1 87 ? -6.799 10.057 19.417 1.00 96.56 87 ALA A C 1
ATOM 691 O O . ALA A 1 87 ? -7.913 9.541 19.342 1.00 96.56 87 ALA A O 1
ATOM 692 N N . VAL A 1 88 ? -5.743 9.557 18.776 1.00 98.31 88 VAL A N 1
ATOM 693 C CA . VAL A 1 88 ? -5.793 8.344 17.959 1.00 98.31 88 VAL A CA 1
ATOM 694 C C . VAL A 1 88 ? -5.989 7.103 18.830 1.00 98.31 88 VAL A C 1
ATOM 696 O O . VAL A 1 88 ? -5.317 6.928 19.845 1.00 98.31 88 VAL A O 1
ATOM 699 N N . ASP A 1 89 ? -6.890 6.219 18.409 1.00 98.62 89 ASP A N 1
ATOM 700 C CA . ASP A 1 89 ? -7.106 4.935 19.074 1.00 98.62 89 ASP A CA 1
ATOM 701 C C . ASP A 1 89 ? -6.185 3.855 18.487 1.00 98.62 89 ASP A C 1
ATOM 703 O O . ASP A 1 89 ? -5.667 2.996 19.205 1.00 98.62 89 ASP A O 1
ATOM 707 N N . VAL A 1 90 ? -5.998 3.889 17.160 1.00 98.81 90 VAL A N 1
ATOM 708 C CA . VAL A 1 90 ? -5.292 2.849 16.403 1.00 98.81 90 VAL A CA 1
ATOM 709 C C . VAL A 1 90 ? -4.433 3.448 15.289 1.00 98.81 90 VAL A C 1
ATOM 711 O O . VAL A 1 90 ? -4.915 4.245 14.483 1.00 98.81 90 VAL A O 1
ATOM 714 N N . PHE A 1 91 ? -3.186 2.994 15.198 1.00 98.75 91 PHE A N 1
ATOM 715 C CA . PHE A 1 91 ? -2.325 3.174 14.036 1.00 98.75 91 PHE A CA 1
ATOM 716 C C . PHE A 1 91 ? -2.351 1.924 13.159 1.00 98.75 91 PHE A C 1
ATOM 718 O O . PHE A 1 91 ? -2.006 0.844 13.632 1.00 98.75 91 PHE A O 1
ATOM 725 N N . PHE A 1 92 ? -2.704 2.073 11.885 1.00 98.75 92 PHE A N 1
ATOM 726 C CA . PHE A 1 92 ? -2.345 1.106 10.849 1.00 98.75 92 PHE A CA 1
ATOM 727 C C . PHE A 1 92 ? -1.027 1.544 10.218 1.00 98.75 92 PHE A C 1
ATOM 729 O O . PHE A 1 92 ? -0.935 2.644 9.677 1.00 98.75 92 PHE A O 1
ATOM 736 N N . ILE A 1 93 ? -0.017 0.691 10.315 1.00 98.44 93 ILE A N 1
ATOM 737 C CA . ILE A 1 93 ? 1.320 0.921 9.782 1.00 98.44 93 ILE A CA 1
ATOM 738 C C . ILE A 1 93 ? 1.507 -0.081 8.644 1.00 98.44 93 ILE A C 1
ATOM 740 O O . ILE A 1 93 ? 1.525 -1.285 8.881 1.00 98.44 93 ILE A O 1
ATOM 744 N N . LEU A 1 94 ? 1.518 0.398 7.406 1.00 98.69 94 LEU A N 1
ATOM 745 C CA . LEU A 1 94 ? 1.399 -0.462 6.229 1.00 98.69 94 LEU A CA 1
ATOM 746 C C . LEU A 1 94 ? 2.702 -0.485 5.438 1.00 98.69 94 LEU A C 1
ATOM 748 O O . LEU A 1 94 ? 3.335 0.560 5.283 1.00 98.69 94 LEU A O 1
ATOM 752 N N . ASP A 1 95 ? 3.055 -1.658 4.914 1.00 98.38 95 ASP A N 1
ATOM 753 C CA . ASP A 1 95 ? 4.160 -1.847 3.966 1.00 98.38 95 ASP A CA 1
ATOM 754 C C . ASP A 1 95 ? 5.530 -1.363 4.488 1.00 98.38 95 ASP A C 1
ATOM 756 O O . ASP A 1 95 ? 6.299 -0.654 3.832 1.00 98.38 95 ASP A O 1
ATOM 760 N N . ILE A 1 96 ? 5.819 -1.656 5.757 1.00 95.44 96 ILE A N 1
ATOM 761 C CA . ILE A 1 96 ? 7.002 -1.137 6.439 1.00 95.44 96 ILE A CA 1
ATOM 762 C C . ILE A 1 96 ? 7.514 -2.084 7.525 1.00 95.44 96 ILE A C 1
ATOM 764 O O . ILE A 1 96 ? 6.898 -2.279 8.567 1.00 95.44 96 ILE A O 1
ATOM 768 N N . SER A 1 97 ? 8.741 -2.554 7.311 1.00 92.06 97 SER A N 1
ATOM 769 C CA . SER A 1 97 ? 9.457 -3.495 8.183 1.00 92.06 97 SER A CA 1
ATOM 770 C C . SER A 1 97 ? 10.495 -2.853 9.109 1.00 92.06 97 SER A C 1
ATOM 772 O O . SER A 1 97 ? 11.079 -3.511 9.976 1.00 92.06 97 SER A O 1
ATOM 774 N N . ASP A 1 98 ? 10.738 -1.550 8.954 1.00 94.44 98 ASP A N 1
ATOM 775 C CA . ASP A 1 98 ? 11.675 -0.791 9.780 1.00 94.44 98 ASP A CA 1
ATOM 776 C C . ASP A 1 98 ? 11.065 0.542 10.209 1.00 94.44 98 ASP A C 1
ATOM 778 O O . ASP A 1 98 ? 10.763 1.420 9.399 1.00 94.44 98 ASP A O 1
ATOM 782 N N . TRP A 1 99 ? 10.971 0.718 11.523 1.00 95.25 99 TRP A N 1
ATOM 783 C CA . TRP A 1 99 ? 10.544 1.936 12.190 1.00 95.25 99 TRP A CA 1
ATOM 784 C C . TRP A 1 99 ? 11.284 3.190 11.711 1.00 95.25 99 TRP A C 1
ATOM 786 O O . TRP A 1 99 ? 10.695 4.270 11.653 1.00 95.25 99 TRP A O 1
ATOM 796 N N . GLY A 1 100 ? 12.566 3.068 11.350 1.00 96.12 100 GLY A N 1
ATOM 797 C CA . GLY A 1 100 ? 13.361 4.162 10.793 1.00 96.12 100 GLY A CA 1
ATOM 798 C C . GLY A 1 100 ? 12.742 4.776 9.535 1.00 96.12 100 GLY A C 1
ATOM 799 O O . GLY A 1 100 ? 12.868 5.982 9.320 1.00 96.12 100 GLY A O 1
ATOM 800 N N . ARG A 1 101 ? 11.990 3.992 8.751 1.00 96.56 101 ARG A N 1
ATOM 801 C CA . ARG A 1 101 ? 11.324 4.464 7.532 1.00 96.56 101 ARG A CA 1
ATOM 802 C C . ARG A 1 101 ? 10.118 5.375 7.807 1.00 96.56 101 ARG A C 1
ATOM 804 O O . ARG A 1 101 ? 9.728 6.093 6.892 1.00 96.56 101 ARG A O 1
ATOM 811 N N . LEU A 1 102 ? 9.584 5.439 9.036 1.00 96.44 102 LEU A N 1
ATOM 812 C CA . LEU A 1 102 ? 8.578 6.446 9.436 1.00 96.44 102 LEU A CA 1
ATOM 813 C C . LEU A 1 102 ? 9.178 7.839 9.679 1.00 96.44 102 LEU A C 1
ATOM 815 O O . L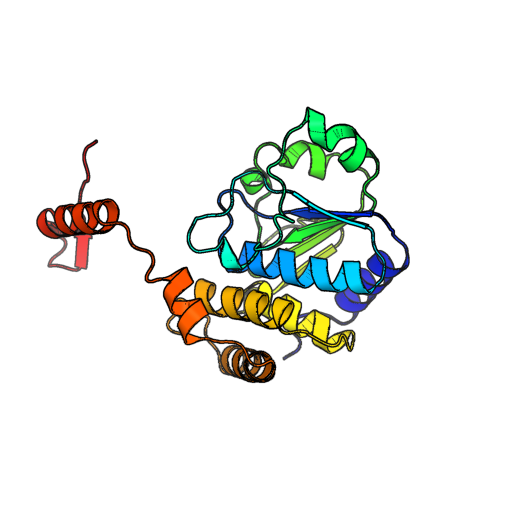EU A 1 102 ? 8.443 8.810 9.862 1.00 96.44 102 LEU A O 1
ATOM 819 N N . MET A 1 103 ? 10.510 7.966 9.691 1.00 97.06 103 MET A N 1
ATOM 820 C CA . MET A 1 103 ? 11.211 9.243 9.842 1.00 97.06 103 MET A CA 1
ATOM 821 C C . MET A 1 103 ? 10.737 10.016 11.089 1.00 97.06 103 MET A C 1
ATOM 823 O O . MET A 1 103 ? 10.807 9.490 12.198 1.00 97.06 103 MET A O 1
ATOM 827 N N . SER A 1 104 ? 10.260 11.258 10.946 1.00 95.31 104 SER A N 1
ATOM 828 C CA . SER A 1 104 ? 9.874 12.094 12.091 1.00 95.31 104 SER A CA 1
ATOM 829 C C . SER A 1 104 ? 8.606 11.624 12.810 1.00 95.31 104 SER A C 1
ATOM 831 O O . SER A 1 104 ? 8.417 11.961 13.976 1.00 95.31 104 SER A O 1
ATOM 833 N N . MET A 1 105 ? 7.785 10.781 12.176 1.00 95.88 105 MET A N 1
ATOM 834 C CA . MET A 1 105 ? 6.627 10.159 12.829 1.00 95.88 105 MET A CA 1
ATOM 835 C C . MET A 1 105 ? 7.011 9.000 13.756 1.00 95.88 105 MET A C 1
ATOM 837 O O . MET A 1 105 ? 6.249 8.680 14.666 1.00 95.88 105 MET A O 1
ATOM 841 N N . ASN A 1 106 ? 8.187 8.391 13.565 1.00 96.38 106 ASN A N 1
ATOM 842 C CA . ASN A 1 106 ? 8.614 7.166 14.250 1.00 96.38 106 ASN A CA 1
ATOM 843 C C . ASN A 1 106 ? 8.447 7.245 15.777 1.00 96.38 106 ASN A C 1
ATOM 845 O O . ASN A 1 106 ? 7.709 6.463 16.374 1.00 96.38 106 ASN A O 1
ATOM 849 N N . GLU A 1 107 ? 9.083 8.231 16.413 1.00 95.25 107 GLU A N 1
ATOM 850 C CA . GLU A 1 107 ? 9.065 8.363 17.874 1.00 95.25 107 GLU A CA 1
ATOM 851 C C . GLU A 1 107 ? 7.668 8.662 18.430 1.00 95.25 107 GLU A C 1
ATOM 853 O O . GLU A 1 107 ? 7.342 8.224 19.533 1.00 95.25 107 GLU A O 1
ATOM 858 N N . ILE A 1 108 ? 6.841 9.384 17.671 1.00 95.25 108 ILE A N 1
ATOM 859 C CA . ILE A 1 108 ? 5.475 9.737 18.071 1.00 95.25 108 ILE A CA 1
ATOM 860 C C . ILE A 1 108 ? 4.589 8.495 18.040 1.00 95.25 108 ILE A C 1
ATOM 862 O O . ILE A 1 108 ? 3.907 8.201 19.022 1.00 95.25 108 ILE A O 1
ATOM 866 N N . VAL A 1 109 ? 4.645 7.732 16.945 1.00 96.69 109 VAL A N 1
ATOM 867 C CA . VAL A 1 109 ? 3.878 6.491 16.799 1.00 96.69 109 VAL A CA 1
ATOM 868 C C . VAL A 1 109 ? 4.324 5.479 17.853 1.00 96.69 109 VAL A C 1
ATOM 870 O O . VAL A 1 109 ? 3.481 4.954 18.574 1.00 96.69 109 VAL A O 1
ATOM 873 N N . LYS A 1 110 ? 5.635 5.266 18.036 1.00 95.06 110 LYS A N 1
ATOM 874 C CA . LYS A 1 110 ? 6.169 4.325 19.038 1.00 95.06 110 LYS A CA 1
ATOM 875 C C . LYS A 1 110 ? 5.735 4.636 20.466 1.00 95.06 110 LYS A C 1
ATOM 877 O O . LYS A 1 110 ? 5.369 3.720 21.196 1.00 95.06 110 LYS A O 1
ATOM 882 N N . LYS A 1 111 ? 5.804 5.906 20.877 1.00 95.75 111 LYS A N 1
ATOM 883 C CA . LYS A 1 111 ? 5.490 6.327 22.254 1.00 95.75 111 LYS A CA 1
ATOM 884 C C . LYS A 1 111 ? 3.995 6.457 22.523 1.00 95.75 111 LYS A C 1
ATOM 886 O O . LYS A 1 111 ? 3.611 6.566 23.686 1.00 95.75 111 LYS A O 1
ATOM 891 N N . SER A 1 112 ? 3.163 6.467 21.484 1.00 97.31 112 SER A N 1
ATOM 892 C CA . SER A 1 112 ? 1.717 6.541 21.650 1.00 97.31 112 SER A CA 1
ATOM 893 C C . SER A 1 112 ? 1.174 5.310 22.379 1.00 97.31 112 SER A C 1
ATOM 895 O O . SER A 1 112 ? 1.614 4.180 22.154 1.00 97.31 112 SER A O 1
ATOM 897 N N . THR A 1 113 ? 0.170 5.528 23.226 1.00 97.06 113 THR A N 1
ATOM 898 C CA . THR A 1 113 ? -0.594 4.462 23.887 1.00 97.06 113 THR A CA 1
ATOM 899 C C . THR A 1 113 ? -1.629 3.811 22.969 1.00 97.06 113 THR A C 1
ATOM 901 O O . THR A 1 113 ? -2.238 2.820 23.360 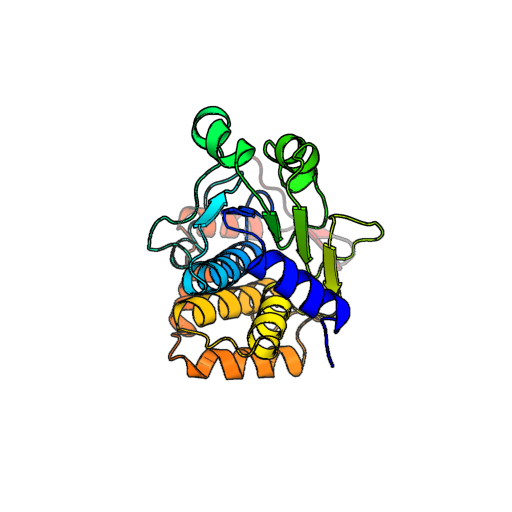1.00 97.06 113 THR A O 1
ATOM 904 N N . ALA A 1 114 ? -1.846 4.366 21.773 1.00 98.31 114 ALA A N 1
ATOM 905 C CA . ALA A 1 114 ? -2.718 3.796 20.755 1.00 98.31 114 ALA A CA 1
ATOM 906 C C . ALA A 1 114 ? -2.214 2.425 20.293 1.00 98.31 114 ALA A C 1
ATOM 908 O O . ALA A 1 114 ? -1.001 2.181 20.232 1.00 98.31 114 ALA A O 1
ATOM 909 N N . THR A 1 115 ? -3.147 1.546 19.930 1.00 98.56 115 THR A N 1
ATOM 910 C CA . THR A 1 115 ? -2.818 0.219 19.402 1.00 98.56 115 THR A CA 1
ATOM 911 C C . THR A 1 115 ? -2.191 0.341 18.017 1.00 98.56 115 THR A C 1
ATOM 913 O O . THR A 1 115 ? -2.670 1.105 17.185 1.00 98.56 115 THR A O 1
ATOM 916 N N . LYS A 1 116 ? -1.131 -0.413 17.749 1.00 98.44 116 LYS A N 1
ATOM 917 C CA . LYS A 1 116 ? -0.415 -0.424 16.470 1.00 98.44 116 LYS A CA 1
ATOM 918 C C . LYS A 1 116 ? -0.695 -1.742 15.762 1.00 98.44 116 LYS A C 1
ATOM 920 O O . LYS A 1 116 ? -0.486 -2.809 16.335 1.00 98.44 116 LYS A O 1
ATOM 925 N N . VAL A 1 117 ? -1.156 -1.662 14.523 1.00 98.50 117 VAL A N 1
ATOM 926 C CA . VAL A 1 117 ? -1.397 -2.807 13.645 1.00 98.50 117 VAL A CA 1
ATOM 927 C C . VAL A 1 117 ? -0.478 -2.677 12.440 1.00 98.50 117 VAL A C 1
ATOM 929 O O . VAL A 1 117 ? -0.573 -1.687 11.716 1.00 98.50 117 VAL A O 1
ATOM 932 N N . CYS A 1 118 ? 0.389 -3.660 12.226 1.00 98.19 118 CYS A N 1
ATOM 933 C CA . CYS A 1 118 ? 1.225 -3.764 11.040 1.00 98.19 118 CYS A CA 1
ATOM 934 C C . CYS A 1 118 ? 0.617 -4.758 10.048 1.00 98.19 118 CYS A C 1
ATOM 936 O O . CYS A 1 118 ? 0.205 -5.851 10.440 1.00 98.19 118 CYS A O 1
ATOM 938 N N . ILE A 1 119 ? 0.559 -4.384 8.771 1.00 98.38 119 ILE A N 1
ATOM 939 C CA . ILE A 1 119 ? 0.288 -5.313 7.667 1.00 98.38 119 ILE A CA 1
ATOM 940 C C . ILE A 1 119 ? 1.402 -5.104 6.652 1.00 98.38 119 ILE A C 1
ATOM 942 O O . ILE A 1 119 ? 1.537 -4.005 6.113 1.00 98.38 119 ILE A O 1
ATOM 946 N N . ASP A 1 120 ? 2.201 -6.141 6.429 1.00 98.00 120 ASP A N 1
ATOM 947 C CA . ASP A 1 120 ? 3.395 -6.052 5.598 1.00 98.00 120 ASP A CA 1
ATOM 948 C C . ASP A 1 120 ? 3.741 -7.424 4.995 1.00 98.00 120 ASP A C 1
ATOM 950 O O . ASP A 1 120 ? 3.409 -8.479 5.539 1.00 98.00 120 ASP A O 1
ATOM 954 N N . HIS A 1 121 ? 4.399 -7.419 3.845 1.00 96.94 121 HIS A N 1
ATOM 955 C CA . HIS A 1 121 ? 4.901 -8.617 3.173 1.00 96.94 121 HIS A CA 1
ATOM 956 C C . HIS A 1 121 ? 6.439 -8.690 3.169 1.00 96.94 121 HIS A C 1
ATOM 958 O O . HIS A 1 121 ? 7.013 -9.629 2.627 1.00 96.94 121 HIS A O 1
ATOM 964 N N . HIS A 1 122 ? 7.135 -7.733 3.781 1.00 95.31 122 HIS A N 1
ATOM 965 C CA . HIS A 1 122 ? 8.576 -7.829 3.988 1.00 95.31 122 HIS A CA 1
ATOM 966 C C . HIS A 1 122 ? 8.915 -8.781 5.148 1.00 95.31 122 HIS A C 1
ATOM 968 O O . HIS A 1 122 ? 8.117 -9.004 6.057 1.00 95.31 122 HIS A O 1
ATOM 974 N N . GLN A 1 123 ? 10.137 -9.317 5.146 1.00 91.38 123 GLN A N 1
ATOM 975 C CA . GLN A 1 123 ? 10.646 -10.109 6.265 1.00 91.38 123 GLN A CA 1
ATOM 976 C C . GLN A 1 123 ? 10.821 -9.234 7.516 1.00 91.38 123 GLN A C 1
ATOM 978 O O . GLN A 1 123 ? 11.520 -8.218 7.478 1.00 91.38 123 GLN A O 1
ATOM 983 N N . ILE A 1 124 ? 10.231 -9.664 8.636 1.00 87.50 124 ILE A N 1
ATOM 984 C CA . ILE A 1 124 ? 10.382 -9.033 9.953 1.00 87.50 124 ILE A CA 1
ATOM 985 C C . ILE A 1 124 ? 10.676 -10.116 10.999 1.00 87.50 124 ILE A C 1
ATOM 987 O O . ILE A 1 124 ? 9.809 -10.906 11.361 1.00 87.50 124 ILE A O 1
ATOM 991 N N . ASP A 1 125 ? 11.899 -10.125 11.532 1.00 85.88 125 ASP A N 1
ATOM 992 C CA . ASP A 1 125 ? 12.356 -11.149 12.490 1.00 85.88 125 ASP A CA 1
ATOM 993 C C . ASP A 1 125 ? 12.036 -10.812 13.965 1.00 85.88 125 ASP A C 1
ATOM 995 O O . ASP A 1 125 ? 12.547 -11.443 14.895 1.00 85.88 125 ASP A O 1
ATOM 999 N N . TYR A 1 126 ? 11.235 -9.775 14.209 1.00 89.62 126 TYR A N 1
ATOM 1000 C CA . TYR A 1 126 ? 10.888 -9.283 15.541 1.00 89.62 126 TYR A CA 1
ATOM 1001 C C . TYR A 1 126 ? 9.444 -8.780 15.575 1.00 89.62 126 TYR A C 1
ATOM 1003 O O . TYR A 1 126 ? 8.859 -8.484 14.541 1.00 89.62 126 TYR A O 1
ATOM 1011 N N . GLN A 1 127 ? 8.871 -8.663 16.774 1.00 91.38 127 GLN A N 1
ATOM 1012 C CA . GLN A 1 127 ? 7.552 -8.055 16.927 1.00 91.38 127 GLN A CA 1
ATOM 1013 C C . GLN A 1 127 ? 7.639 -6.556 16.611 1.00 91.38 127 GLN A C 1
ATOM 1015 O O . GLN A 1 127 ? 8.297 -5.803 17.338 1.00 91.38 127 GLN A O 1
ATOM 1020 N N . PHE A 1 128 ? 6.997 -6.137 15.524 1.00 92.75 128 PHE A N 1
ATOM 1021 C CA . PHE A 1 128 ? 7.044 -4.770 15.029 1.00 92.75 128 PHE A CA 1
ATOM 1022 C C . PHE A 1 128 ? 5.980 -3.906 15.701 1.00 92.75 128 PHE A C 1
ATOM 1024 O O . PHE A 1 128 ? 6.313 -2.833 16.207 1.00 92.75 128 PHE A O 1
ATOM 1031 N N . ALA A 1 129 ? 4.734 -4.382 15.758 1.00 96.44 129 ALA A N 1
ATOM 1032 C CA . ALA A 1 129 ? 3.583 -3.691 16.329 1.00 96.44 129 ALA A CA 1
ATOM 1033 C C . ALA A 1 129 ? 2.853 -4.539 17.394 1.00 96.44 129 ALA A C 1
ATOM 1035 O O . ALA A 1 129 ? 3.280 -5.633 17.770 1.00 96.44 129 ALA A O 1
ATOM 1036 N N . ASP A 1 130 ? 1.741 -4.020 17.928 1.00 97.06 130 ASP A N 1
ATOM 1037 C CA . ASP A 1 130 ? 0.923 -4.771 18.890 1.00 97.06 130 ASP A CA 1
ATOM 1038 C C . ASP A 1 130 ? 0.248 -5.977 18.208 1.00 97.06 130 ASP A C 1
ATOM 1040 O O . ASP A 1 130 ? 0.079 -7.024 18.833 1.00 97.06 130 ASP A O 1
ATOM 1044 N N . ILE A 1 131 ? -0.098 -5.837 16.921 1.00 96.81 131 ILE A N 1
ATOM 1045 C CA . ILE A 1 131 ? -0.538 -6.918 16.028 1.00 96.81 131 ILE A CA 1
ATOM 1046 C C . ILE A 1 131 ? 0.214 -6.808 14.712 1.00 96.81 131 ILE A C 1
ATOM 1048 O O . ILE A 1 131 ? 0.156 -5.768 14.061 1.00 96.81 131 ILE A O 1
ATOM 1052 N N . ASP A 1 132 ? 0.819 -7.914 14.298 1.00 96.75 132 ASP A N 1
ATOM 1053 C CA . ASP A 1 132 ? 1.566 -8.027 13.054 1.00 96.75 132 ASP A CA 1
ATOM 1054 C C . ASP A 1 132 ? 0.885 -9.051 12.134 1.00 96.75 132 ASP A C 1
ATOM 1056 O O . ASP A 1 132 ? 0.677 -10.204 12.516 1.00 96.75 132 ASP A O 1
ATOM 1060 N N . VAL A 1 133 ? 0.530 -8.631 10.919 1.00 96.81 133 VAL A N 1
ATOM 1061 C CA . VAL A 1 133 ? 0.087 -9.507 9.825 1.00 96.81 133 VAL A CA 1
ATOM 1062 C C . VAL A 1 133 ? 1.184 -9.521 8.775 1.00 96.81 133 VAL A C 1
ATOM 1064 O O . VAL A 1 133 ? 1.199 -8.676 7.881 1.00 96.81 133 VAL A O 1
ATOM 1067 N N . ILE A 1 134 ? 2.113 -10.467 8.931 1.00 96.50 134 ILE A N 1
ATOM 1068 C CA . ILE A 1 134 ? 3.320 -10.573 8.108 1.00 96.50 134 ILE A CA 1
ATOM 1069 C C . ILE A 1 134 ? 3.282 -11.852 7.296 1.00 96.50 134 ILE A C 1
ATOM 1071 O O . ILE A 1 134 ? 3.164 -12.950 7.847 1.00 96.50 134 ILE A O 1
ATOM 1075 N N . TYR A 1 135 ? 3.399 -11.717 5.979 1.00 96.44 135 TYR A N 1
ATOM 1076 C CA . TYR A 1 135 ? 3.418 -12.873 5.096 1.00 96.44 135 TYR A CA 1
ATOM 1077 C C . TYR A 1 135 ? 4.329 -12.648 3.886 1.00 96.44 135 TYR A C 1
ATOM 1079 O O . TYR A 1 135 ? 3.906 -12.163 2.839 1.00 96.44 135 TYR A O 1
ATOM 1087 N N . GLU A 1 136 ? 5.582 -13.082 4.026 1.00 95.25 136 GLU A N 1
ATOM 1088 C CA . GLU A 1 136 ? 6.672 -12.860 3.060 1.00 95.25 136 GLU A CA 1
ATOM 1089 C C . GLU A 1 136 ? 6.425 -13.407 1.653 1.00 95.25 136 GLU A C 1
ATOM 1091 O O . GLU A 1 136 ? 7.003 -12.944 0.673 1.00 95.25 136 GLU A O 1
ATOM 1096 N N . ALA A 1 137 ? 5.577 -14.429 1.538 1.00 95.44 137 ALA A N 1
ATOM 1097 C CA . ALA A 1 137 ? 5.272 -15.045 0.254 1.00 95.44 137 ALA A CA 1
ATOM 1098 C C . ALA A 1 137 ? 4.141 -14.334 -0.512 1.00 95.44 137 ALA A C 1
ATOM 1100 O O . ALA A 1 137 ? 3.791 -14.790 -1.602 1.00 95.44 137 ALA A O 1
ATOM 1101 N N . ALA A 1 138 ? 3.542 -13.271 0.041 1.00 97.19 138 ALA A N 1
ATOM 1102 C CA . ALA A 1 138 ? 2.626 -12.417 -0.710 1.00 97.19 138 ALA A CA 1
ATOM 1103 C C . ALA A 1 138 ? 3.404 -11.530 -1.682 1.00 97.19 138 ALA A C 1
ATOM 1105 O O . ALA A 1 138 ? 4.523 -11.092 -1.414 1.00 97.19 138 ALA A O 1
ATOM 1106 N N . SER A 1 139 ? 2.787 -11.244 -2.824 1.00 98.00 139 SER A N 1
ATOM 1107 C CA . SER A 1 139 ? 3.408 -10.436 -3.867 1.00 98.00 139 SER A CA 1
ATOM 1108 C C . SER A 1 139 ? 3.446 -8.945 -3.551 1.00 98.00 139 SER A C 1
ATOM 1110 O O . SER A 1 139 ? 4.009 -8.213 -4.348 1.00 98.00 139 SER A O 1
ATOM 1112 N N . SER A 1 140 ? 2.697 -8.512 -2.535 1.00 98.56 140 SER A N 1
ATOM 1113 C CA . SER A 1 140 ? 2.514 -7.118 -2.115 1.00 98.56 140 SER A CA 1
ATOM 1114 C C . SER A 1 140 ? 1.712 -7.082 -0.811 1.00 98.56 140 SER A C 1
ATOM 1116 O O . SER A 1 140 ? 0.895 -7.981 -0.558 1.00 98.56 140 SER A O 1
ATOM 1118 N N . THR A 1 141 ? 1.843 -6.012 -0.036 1.00 98.75 141 THR A N 1
ATOM 1119 C CA . THR A 1 141 ? 0.953 -5.685 1.086 1.00 98.75 141 THR A CA 1
ATOM 1120 C C . THR A 1 141 ? -0.506 -5.568 0.617 1.00 98.75 141 THR A C 1
ATOM 1122 O O . THR A 1 141 ? -1.429 -6.070 1.273 1.00 98.75 141 THR A O 1
ATOM 1125 N N . GLY A 1 142 ? -0.741 -5.031 -0.584 1.00 98.62 142 GLY A N 1
ATOM 1126 C CA . GLY A 1 142 ? -2.065 -4.998 -1.211 1.00 98.62 142 GLY A CA 1
ATOM 1127 C C . GLY A 1 142 ? -2.703 -6.380 -1.427 1.00 98.62 142 GLY A C 1
ATOM 1128 O O . GLY A 1 142 ? -3.921 -6.528 -1.290 1.00 98.62 142 GLY A O 1
ATOM 1129 N N . GLU A 1 143 ? -1.918 -7.425 -1.708 1.00 98.44 143 GLU A N 1
ATOM 1130 C CA . GLU A 1 143 ? -2.434 -8.798 -1.840 1.00 98.44 143 GLU A CA 1
ATOM 1131 C C . GLU A 1 143 ? -2.956 -9.339 -0.491 1.00 98.44 143 GLU A C 1
ATOM 1133 O O . GLU A 1 143 ? -4.010 -9.988 -0.444 1.00 98.44 143 GLU A O 1
ATOM 1138 N N . LEU A 1 144 ? -2.295 -8.991 0.619 1.00 98.38 144 LEU A N 1
ATOM 1139 C CA . LEU A 1 144 ? -2.757 -9.306 1.977 1.00 98.38 144 LEU A CA 1
ATOM 1140 C C . LEU A 1 144 ? -4.047 -8.569 2.316 1.00 98.38 144 LEU A C 1
ATOM 1142 O O . LEU A 1 144 ? -5.015 -9.179 2.780 1.00 98.38 144 LEU A O 1
ATOM 1146 N N . ILE A 1 145 ? -4.103 -7.271 2.026 1.00 98.75 145 ILE A N 1
ATOM 1147 C CA . ILE A 1 145 ? -5.299 -6.460 2.270 1.00 98.75 145 ILE A CA 1
ATOM 1148 C C . ILE A 1 145 ? -6.477 -6.970 1.437 1.00 98.75 145 ILE A C 1
ATOM 1150 O O . ILE A 1 145 ? -7.599 -7.041 1.944 1.00 98.75 145 ILE A O 1
ATOM 1154 N N . PHE A 1 146 ? -6.250 -7.406 0.196 1.00 98.69 146 PHE A N 1
ATOM 1155 C CA . PHE A 1 146 ? -7.290 -8.061 -0.592 1.00 98.69 146 PHE A CA 1
ATOM 1156 C C . PHE A 1 146 ? -7.848 -9.300 0.122 1.00 98.69 146 PHE A C 1
ATOM 1158 O O . PHE A 1 146 ? -9.068 -9.413 0.274 1.00 98.69 146 PHE A O 1
ATOM 1165 N N . GLU A 1 147 ? -6.992 -10.218 0.592 1.00 97.88 147 GLU A N 1
ATOM 1166 C CA . GLU A 1 147 ? -7.459 -11.389 1.347 1.00 97.88 147 GLU A CA 1
ATOM 1167 C C . GLU A 1 147 ? -8.245 -10.971 2.594 1.00 97.88 147 GLU A C 1
ATOM 1169 O O . GLU A 1 147 ? -9.330 -11.513 2.836 1.00 97.88 147 GLU A O 1
ATOM 1174 N N . PHE A 1 148 ? -7.733 -10.005 3.360 1.00 98.12 148 PHE A N 1
ATOM 1175 C CA . PHE A 1 148 ? -8.401 -9.476 4.545 1.00 98.12 148 PHE A CA 1
ATOM 1176 C C . PHE A 1 148 ? -9.825 -9.014 4.214 1.00 98.12 148 PHE A C 1
ATOM 1178 O O . PHE A 1 148 ? -10.787 -9.532 4.791 1.00 98.12 148 PHE A O 1
ATOM 1185 N N . LEU A 1 149 ? -9.978 -8.116 3.233 1.00 98.31 149 LEU A N 1
ATOM 1186 C CA . LEU A 1 149 ? -11.273 -7.558 2.829 1.00 98.31 149 LEU A CA 1
ATOM 1187 C C . LEU A 1 149 ? -12.238 -8.645 2.345 1.00 98.31 149 LEU A C 1
ATOM 1189 O O . LEU A 1 149 ? -13.421 -8.637 2.697 1.00 98.31 149 LEU A O 1
ATOM 1193 N N . LYS A 1 150 ? -11.740 -9.637 1.596 1.00 97.62 150 LYS A N 1
ATOM 1194 C CA . LYS A 1 150 ? -12.548 -10.790 1.176 1.00 97.62 150 LYS A CA 1
ATOM 1195 C C . LYS A 1 150 ? -13.032 -11.612 2.365 1.00 97.62 150 LYS A C 1
ATOM 1197 O O . LYS A 1 150 ? -14.186 -12.038 2.369 1.00 97.62 150 LYS A O 1
ATOM 1202 N N . ARG A 1 151 ? -12.188 -11.837 3.372 1.00 96.56 151 ARG A N 1
ATOM 1203 C CA . ARG A 1 151 ? -12.512 -12.685 4.530 1.00 96.56 151 ARG A CA 1
ATOM 1204 C C . ARG A 1 151 ? -13.428 -12.022 5.545 1.00 96.56 151 ARG A C 1
ATOM 1206 O O . ARG A 1 151 ? -14.190 -12.729 6.200 1.00 96.56 151 ARG A O 1
ATOM 1213 N N . VAL A 1 152 ? -13.422 -10.69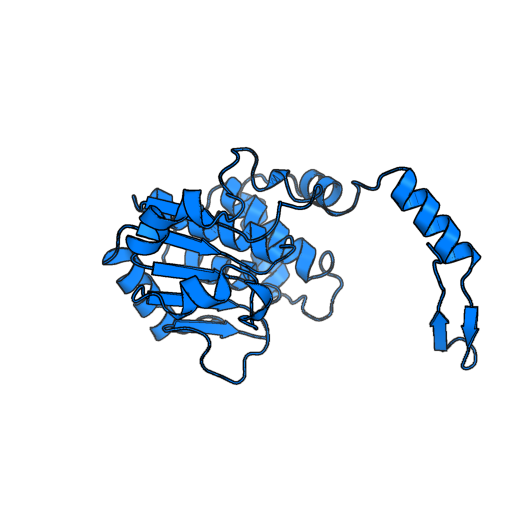5 5.634 1.00 96.44 152 VAL A N 1
ATOM 1214 C CA . VAL A 1 152 ? -14.436 -9.947 6.396 1.00 96.44 152 VAL A CA 1
ATOM 1215 C C . VAL A 1 152 ? -15.731 -9.720 5.602 1.00 96.44 152 VAL A C 1
ATOM 1217 O O . VAL A 1 152 ? -16.629 -9.038 6.087 1.00 96.44 152 VAL A O 1
ATOM 1220 N N . ASN A 1 153 ? -15.861 -10.319 4.409 1.00 96.38 153 ASN A N 1
ATOM 1221 C CA . ASN A 1 153 ? -16.993 -10.156 3.489 1.00 96.38 153 ASN A CA 1
ATOM 1222 C C . ASN A 1 153 ? -17.276 -8.689 3.129 1.00 96.38 153 ASN A C 1
ATOM 1224 O O . ASN A 1 153 ? -18.430 -8.295 2.960 1.00 96.38 153 ASN A O 1
ATOM 1228 N N . PHE A 1 154 ? -16.225 -7.877 3.010 1.00 97.50 154 PHE A N 1
ATOM 1229 C CA . PHE A 1 154 ? -16.359 -6.488 2.608 1.00 97.50 154 PHE A CA 1
ATOM 1230 C C . PHE A 1 154 ? -16.544 -6.376 1.092 1.00 97.50 154 PHE A C 1
ATOM 1232 O O . PHE A 1 154 ? -15.864 -7.045 0.306 1.00 97.50 154 PHE A O 1
ATOM 1239 N N . GLN A 1 155 ? -17.483 -5.530 0.674 1.00 96.25 155 GLN A N 1
ATOM 1240 C CA . GLN A 1 155 ? -17.741 -5.275 -0.737 1.00 96.25 155 GLN A CA 1
ATOM 1241 C C . GLN A 1 155 ? -16.742 -4.241 -1.255 1.00 96.25 155 GLN A C 1
ATOM 1243 O O . GLN A 1 155 ? -16.760 -3.087 -0.834 1.00 96.25 155 GLN A O 1
ATOM 1248 N N . LEU A 1 156 ? -15.871 -4.650 -2.180 1.00 97.81 156 LEU A N 1
ATOM 1249 C CA . LEU A 1 156 ? -14.932 -3.717 -2.796 1.00 97.81 156 LEU A CA 1
ATOM 1250 C C . LEU A 1 156 ? -15.686 -2.746 -3.714 1.00 97.81 156 LEU A C 1
ATOM 1252 O O . LEU A 1 156 ? -16.749 -3.059 -4.256 1.00 97.81 156 LEU A O 1
ATOM 1256 N N . ASN A 1 157 ? -15.104 -1.570 -3.907 1.00 96.94 157 ASN A N 1
ATOM 1257 C CA . ASN A 1 157 ? -15.531 -0.599 -4.903 1.00 96.94 157 ASN A CA 1
ATOM 1258 C C . ASN A 1 157 ? -14.386 -0.359 -5.904 1.00 96.94 157 ASN A C 1
ATOM 1260 O O . ASN A 1 157 ? -13.277 -0.871 -5.733 1.00 96.94 157 ASN A O 1
ATOM 1264 N N . GLN A 1 158 ? -14.649 0.430 -6.946 1.00 97.88 158 GLN A N 1
ATOM 1265 C CA . GLN A 1 158 ? -13.650 0.733 -7.974 1.00 97.88 158 GLN A CA 1
ATOM 1266 C C . GLN A 1 158 ? -12.398 1.417 -7.396 1.00 97.88 158 GLN A C 1
ATOM 1268 O O . GLN A 1 158 ? -11.292 1.089 -7.812 1.00 97.88 158 GLN A O 1
ATOM 1273 N N . LYS A 1 159 ? -12.543 2.304 -6.399 1.00 97.69 159 LYS A N 1
ATOM 1274 C CA . LYS A 1 159 ? -11.414 2.998 -5.754 1.00 97.69 159 LYS A CA 1
ATOM 1275 C C . LYS A 1 159 ? -10.461 2.011 -5.073 1.00 97.69 159 LYS A C 1
ATOM 1277 O O . LYS A 1 159 ? -9.262 2.042 -5.333 1.00 97.69 159 LYS A O 1
ATOM 1282 N N . ILE A 1 160 ? -10.998 1.081 -4.283 1.00 98.50 160 ILE A N 1
ATOM 1283 C CA . ILE A 1 160 ? -10.216 0.004 -3.658 1.00 98.50 160 ILE A CA 1
ATOM 1284 C C . ILE A 1 160 ? -9.599 -0.897 -4.728 1.00 98.50 160 ILE A C 1
ATOM 1286 O O . ILE A 1 160 ? -8.441 -1.284 -4.610 1.00 98.50 160 ILE A O 1
ATOM 1290 N N . ALA A 1 161 ? -10.343 -1.215 -5.790 1.00 98.75 161 ALA A N 1
ATOM 1291 C CA . ALA A 1 161 ? -9.831 -2.067 -6.854 1.00 98.75 161 ALA A CA 1
ATOM 1292 C C . ALA A 1 161 ? -8.632 -1.442 -7.585 1.00 98.75 161 ALA A C 1
ATOM 1294 O O . ALA A 1 161 ? -7.645 -2.133 -7.823 1.00 98.75 161 ALA A O 1
ATOM 1295 N N . ILE A 1 162 ? -8.685 -0.139 -7.887 1.00 98.75 162 ILE A N 1
ATOM 1296 C CA . ILE A 1 162 ? -7.564 0.619 -8.466 1.00 98.75 162 ILE A CA 1
ATOM 1297 C C . ILE A 1 162 ? -6.366 0.613 -7.512 1.00 98.75 162 ILE A C 1
ATOM 1299 O O . ILE A 1 162 ? -5.244 0.350 -7.947 1.00 98.75 162 ILE A O 1
ATOM 1303 N N . ALA A 1 163 ? -6.603 0.872 -6.224 1.00 98.69 163 ALA A N 1
ATOM 1304 C CA . ALA A 1 163 ? -5.560 0.929 -5.207 1.00 98.69 163 ALA A CA 1
ATOM 1305 C C . ALA A 1 163 ? -4.825 -0.414 -5.062 1.00 98.69 163 ALA A C 1
ATOM 1307 O O . ALA A 1 163 ? -3.611 -0.476 -5.248 1.00 98.69 163 ALA A O 1
ATOM 1308 N N . LEU A 1 164 ? -5.564 -1.506 -4.855 1.00 98.88 164 LEU A N 1
ATOM 1309 C CA . LEU A 1 164 ? -4.994 -2.848 -4.696 1.00 98.88 164 LEU A CA 1
ATOM 1310 C C . LEU A 1 164 ? -4.366 -3.380 -5.987 1.00 98.88 164 LEU A C 1
ATOM 1312 O O . LEU A 1 164 ? -3.348 -4.066 -5.942 1.00 98.88 164 LEU A O 1
ATOM 1316 N N . TYR A 1 165 ? -4.931 -3.052 -7.154 1.00 98.88 165 TYR A N 1
ATOM 1317 C CA . TYR A 1 165 ? -4.311 -3.424 -8.426 1.00 98.88 165 TYR A CA 1
ATOM 1318 C C . TYR A 1 165 ? -2.980 -2.694 -8.611 1.00 98.88 165 TYR A C 1
ATOM 1320 O O . TYR A 1 165 ? -2.027 -3.284 -9.110 1.00 98.88 165 TYR A O 1
ATOM 1328 N N . THR A 1 166 ? -2.902 -1.427 -8.193 1.00 98.88 166 THR A N 1
ATOM 1329 C CA . THR A 1 166 ? -1.660 -0.647 -8.250 1.00 98.88 166 THR A CA 1
ATOM 1330 C C . THR A 1 166 ? -0.590 -1.256 -7.353 1.00 98.88 166 THR A C 1
ATOM 1332 O O . THR A 1 166 ? 0.529 -1.397 -7.831 1.00 98.88 166 THR A O 1
ATOM 1335 N N . CYS A 1 167 ? -0.951 -1.703 -6.143 1.00 98.88 167 CYS A N 1
ATOM 1336 C CA . CYS A 1 167 ? -0.042 -2.405 -5.231 1.00 98.88 167 CYS A CA 1
ATOM 1337 C C . CYS A 1 167 ? 0.630 -3.598 -5.912 1.00 98.88 167 CYS A C 1
ATOM 1339 O O . CYS A 1 167 ? 1.849 -3.658 -6.065 1.00 98.88 167 CYS A O 1
ATOM 1341 N N . ILE A 1 168 ? -0.204 -4.510 -6.419 1.00 98.81 168 ILE A N 1
ATOM 1342 C CA . ILE A 1 168 ? 0.252 -5.727 -7.086 1.00 98.81 168 ILE A CA 1
ATOM 1343 C C . ILE A 1 168 ? 1.070 -5.372 -8.327 1.00 98.81 168 ILE A C 1
ATOM 1345 O O . ILE A 1 168 ? 2.122 -5.960 -8.561 1.00 98.81 168 ILE A O 1
ATOM 1349 N N . LEU A 1 169 ? 0.606 -4.413 -9.134 1.00 98.69 169 LEU A N 1
ATOM 1350 C CA . LEU A 1 169 ? 1.290 -3.997 -10.354 1.00 98.69 169 LEU A CA 1
ATOM 1351 C C . LEU A 1 169 ? 2.710 -3.506 -10.057 1.00 98.69 169 LEU A C 1
ATOM 1353 O O . LEU A 1 169 ? 3.640 -3.920 -10.749 1.00 98.69 169 LEU A O 1
ATOM 1357 N N . THR A 1 170 ? 2.884 -2.627 -9.067 1.00 98.31 170 THR A N 1
ATOM 1358 C CA . THR A 1 170 ? 4.192 -2.040 -8.768 1.00 98.31 170 THR A CA 1
ATOM 1359 C C . THR A 1 170 ? 5.147 -3.052 -8.170 1.00 98.31 170 THR A C 1
ATOM 1361 O O . THR A 1 170 ? 6.277 -3.155 -8.654 1.00 98.31 170 THR A O 1
ATOM 1364 N N . ASP A 1 171 ? 4.679 -3.840 -7.207 1.00 98.19 171 ASP A N 1
ATOM 1365 C CA . ASP A 1 171 ? 5.559 -4.685 -6.402 1.00 98.19 171 ASP A CA 1
ATOM 1366 C C . ASP A 1 171 ? 5.922 -6.020 -7.078 1.00 98.19 171 ASP A C 1
ATOM 1368 O O . ASP A 1 171 ? 6.924 -6.670 -6.788 1.00 98.19 171 ASP A O 1
ATOM 1372 N N . THR A 1 172 ? 5.183 -6.379 -8.129 1.00 98.50 172 THR A N 1
ATOM 1373 C CA . THR A 1 172 ? 5.533 -7.491 -9.030 1.00 98.50 172 THR A CA 1
ATOM 1374 C C . THR A 1 172 ? 6.302 -7.046 -10.275 1.00 98.50 172 THR A C 1
ATOM 1376 O O . THR A 1 172 ? 6.574 -7.851 -11.177 1.00 98.50 172 THR A O 1
ATOM 1379 N N . GLY A 1 173 ? 6.624 -5.753 -10.393 1.00 97.12 173 GLY A N 1
ATOM 1380 C CA . GLY A 1 173 ? 7.291 -5.206 -11.572 1.00 97.12 173 GLY A CA 1
ATOM 1381 C C . GLY A 1 173 ? 6.462 -5.359 -12.844 1.00 97.12 173 GLY A C 1
ATOM 1382 O O . GLY A 1 173 ? 7.025 -5.616 -13.916 1.00 97.12 173 GLY A O 1
ATOM 1383 N N . SER A 1 174 ? 5.141 -5.213 -12.731 1.00 97.31 174 SER A N 1
ATOM 1384 C CA . SER A 1 174 ? 4.148 -5.556 -13.749 1.00 97.31 174 SER A CA 1
ATOM 1385 C C . SER A 1 174 ? 4.128 -7.059 -14.057 1.00 97.31 174 SER A C 1
ATOM 1387 O O . SER A 1 174 ? 4.258 -7.471 -15.209 1.00 97.31 174 SER A O 1
ATOM 1389 N N . PHE A 1 175 ? 3.986 -7.882 -13.011 1.00 98.12 175 PHE A N 1
ATOM 1390 C CA . PHE A 1 175 ? 3.871 -9.348 -13.068 1.00 98.12 175 PHE A CA 1
ATOM 1391 C C . PHE A 1 175 ? 5.096 -10.074 -13.652 1.00 98.12 175 PHE A C 1
ATOM 1393 O O . PHE A 1 175 ? 4.979 -11.162 -14.218 1.00 98.12 175 PHE A O 1
ATOM 1400 N N . ARG A 1 176 ? 6.282 -9.461 -13.570 1.00 97.62 176 ARG A N 1
ATOM 1401 C CA . ARG A 1 176 ? 7.534 -10.001 -14.135 1.00 97.62 176 ARG A CA 1
ATOM 1402 C C . ARG A 1 176 ? 8.490 -10.536 -13.079 1.00 97.62 176 ARG A C 1
ATOM 1404 O O . ARG A 1 176 ? 9.362 -11.336 -13.411 1.00 97.62 176 ARG A O 1
ATOM 1411 N N . PHE A 1 177 ? 8.385 -10.054 -11.845 1.00 97.62 177 PHE A N 1
ATOM 1412 C CA . PHE A 1 177 ? 9.266 -10.451 -10.753 1.00 97.62 177 PHE A CA 1
ATOM 1413 C C . PHE A 1 177 ? 8.889 -11.833 -10.207 1.00 97.62 177 PHE A C 1
ATOM 1415 O O . PHE A 1 177 ? 7.771 -12.317 -10.392 1.00 97.62 177 PHE A O 1
ATOM 1422 N N . SER A 1 178 ? 9.841 -12.483 -9.532 1.00 96.00 178 SER A N 1
ATOM 1423 C CA . SER A 1 178 ? 9.714 -13.863 -9.041 1.00 96.00 178 SER A CA 1
ATOM 1424 C C . SER A 1 178 ? 8.681 -14.052 -7.928 1.00 96.00 178 SER A C 1
ATOM 1426 O O . SER A 1 178 ? 8.293 -15.185 -7.664 1.00 96.00 178 SER A O 1
ATOM 1428 N N . ASN A 1 179 ? 8.236 -12.967 -7.288 1.00 95.81 179 ASN A N 1
ATOM 1429 C CA . ASN A 1 179 ? 7.131 -12.957 -6.325 1.00 95.81 179 ASN A CA 1
ATOM 1430 C C . ASN A 1 179 ? 5.747 -13.065 -7.001 1.00 95.81 179 ASN A C 1
ATOM 1432 O O . ASN A 1 179 ? 4.740 -13.213 -6.315 1.00 95.81 179 ASN A O 1
ATOM 1436 N N . THR A 1 180 ? 5.670 -13.024 -8.336 1.00 97.69 180 THR A N 1
ATOM 1437 C CA . THR A 1 180 ? 4.411 -13.212 -9.069 1.00 97.69 180 THR A CA 1
ATOM 1438 C C . THR A 1 180 ? 3.992 -14.679 -9.046 1.00 97.69 180 THR A C 1
ATOM 1440 O O . THR A 1 180 ? 4.702 -15.548 -9.555 1.00 97.69 180 THR A O 1
ATOM 1443 N N . THR A 1 181 ? 2.800 -14.967 -8.522 1.00 97.19 181 THR A N 1
ATOM 1444 C CA . THR A 1 181 ? 2.254 -16.331 -8.453 1.00 97.19 181 THR A CA 1
ATOM 1445 C C . THR A 1 181 ? 0.924 -16.473 -9.199 1.00 97.19 181 THR A C 1
ATOM 1447 O O . THR A 1 181 ? 0.332 -15.505 -9.683 1.00 97.19 181 THR A O 1
ATOM 1450 N N . SER A 1 182 ? 0.402 -17.703 -9.280 1.00 97.44 182 SER A N 1
ATOM 1451 C CA . SER A 1 182 ? -0.956 -17.939 -9.788 1.00 97.44 182 SER A CA 1
ATOM 1452 C C . SER A 1 182 ? -2.026 -17.256 -8.930 1.00 97.44 182 SER A C 1
ATOM 1454 O O . SER A 1 182 ? -3.038 -16.807 -9.468 1.00 97.44 182 SER A O 1
ATOM 1456 N N . GLN A 1 183 ? -1.792 -17.141 -7.619 1.00 96.44 183 GLN A N 1
ATOM 1457 C CA . GLN A 1 183 ? -2.669 -16.417 -6.702 1.00 96.44 183 GLN A CA 1
ATOM 1458 C C . GLN A 1 183 ? -2.680 -14.922 -7.034 1.00 96.44 183 GLN A C 1
ATOM 1460 O O . GLN A 1 183 ? -3.758 -14.351 -7.167 1.00 96.44 183 GLN A O 1
ATOM 1465 N N . THR A 1 184 ? -1.514 -14.337 -7.301 1.00 97.94 184 THR A N 1
ATOM 1466 C CA . THR A 1 184 ? -1.365 -12.928 -7.685 1.00 97.94 184 THR A CA 1
ATOM 1467 C C . THR A 1 184 ? -2.195 -12.584 -8.923 1.00 97.94 184 THR A C 1
ATOM 1469 O O . THR A 1 184 ? -2.950 -11.610 -8.936 1.00 97.94 184 THR A O 1
ATOM 1472 N N . HIS A 1 185 ? -2.152 -13.436 -9.954 1.00 98.50 185 HIS A N 1
ATOM 1473 C CA . HIS A 1 185 ? -3.004 -13.278 -11.136 1.00 98.50 185 HIS A CA 1
ATOM 1474 C C . HIS A 1 185 ? -4.495 -13.488 -10.845 1.00 98.50 185 HIS A C 1
ATOM 1476 O O . HIS A 1 185 ? -5.332 -12.801 -11.433 1.00 98.50 185 HIS A O 1
ATOM 1482 N N . ALA A 1 186 ? -4.849 -14.408 -9.945 1.00 98.38 186 ALA A N 1
ATOM 1483 C CA . ALA A 1 186 ? -6.237 -14.606 -9.537 1.00 98.38 186 ALA A CA 1
ATOM 1484 C C . ALA A 1 186 ? -6.791 -13.368 -8.815 1.00 98.38 186 ALA A C 1
ATOM 1486 O O . ALA A 1 186 ? -7.900 -12.933 -9.120 1.00 98.38 186 ALA A O 1
ATOM 1487 N N . VAL A 1 187 ? -6.007 -12.756 -7.921 1.00 98.44 187 VAL A N 1
ATOM 1488 C CA . VAL A 1 187 ? -6.375 -11.501 -7.251 1.00 98.44 187 VAL A CA 1
ATOM 1489 C C . VAL A 1 187 ? -6.540 -10.378 -8.270 1.00 98.44 187 VAL A C 1
ATOM 1491 O O . VAL A 1 187 ? -7.596 -9.747 -8.306 1.00 98.44 187 VAL A O 1
ATOM 1494 N N . ALA A 1 188 ? -5.566 -10.181 -9.164 1.00 98.56 188 ALA A N 1
ATOM 1495 C CA . ALA A 1 188 ? -5.669 -9.193 -10.237 1.00 98.56 188 ALA A CA 1
ATOM 1496 C C . ALA A 1 188 ? -6.943 -9.394 -11.082 1.00 98.56 188 ALA A C 1
ATOM 1498 O O . ALA A 1 188 ? -7.678 -8.439 -11.334 1.00 98.56 188 ALA A O 1
ATOM 1499 N N . SER A 1 189 ? -7.267 -10.641 -11.440 1.00 98.50 189 SER A N 1
ATOM 1500 C CA . SER A 1 189 ? -8.489 -10.972 -12.179 1.00 98.50 189 SER A CA 1
ATOM 1501 C C . SER A 1 189 ? -9.775 -10.636 -11.417 1.00 98.50 189 SER A C 1
ATOM 1503 O O . SER A 1 189 ? -10.772 -10.293 -12.054 1.00 98.50 189 SER A O 1
ATOM 1505 N N . GLU A 1 190 ? -9.804 -10.750 -10.088 1.00 98.44 190 GLU A N 1
ATOM 1506 C CA . GLU A 1 190 ? -10.961 -10.339 -9.281 1.00 98.44 190 GLU A CA 1
ATOM 1507 C C . GLU A 1 190 ? -11.102 -8.814 -9.236 1.00 98.44 190 GLU A C 1
ATOM 1509 O O . GLU A 1 190 ? -12.212 -8.299 -9.365 1.00 98.44 190 GLU A O 1
ATOM 1514 N N . LEU A 1 191 ? -9.989 -8.086 -9.103 1.00 98.69 191 LEU A N 1
ATOM 1515 C CA . LEU A 1 191 ? -9.968 -6.618 -9.085 1.00 98.69 191 LEU A CA 1
ATOM 1516 C C . LEU A 1 191 ? -10.429 -6.021 -10.425 1.00 98.69 191 LEU A C 1
ATOM 1518 O O . LEU A 1 191 ? -11.136 -5.015 -10.453 1.00 98.69 191 LEU A O 1
ATOM 1522 N N . MET A 1 192 ? -10.122 -6.687 -11.539 1.00 98.25 192 MET A N 1
ATOM 1523 C CA . MET A 1 192 ? -10.574 -6.289 -12.879 1.00 98.25 192 MET A CA 1
ATOM 1524 C C . MET A 1 192 ? -12.098 -6.258 -13.045 1.00 98.25 192 MET A C 1
ATOM 1526 O O . MET A 1 192 ? -12.605 -5.548 -13.911 1.00 98.25 192 MET A O 1
ATOM 1530 N N . LYS A 1 193 ? -12.853 -6.986 -12.213 1.00 98.25 193 LYS A N 1
ATOM 1531 C CA . LYS A 1 193 ? -14.324 -7.022 -12.284 1.00 98.25 193 LYS A CA 1
ATOM 1532 C C . LYS A 1 193 ? -14.988 -5.706 -11.868 1.00 98.25 193 LYS A C 1
ATOM 1534 O O . LYS A 1 193 ? -16.183 -5.547 -12.093 1.00 98.25 193 LYS A O 1
ATOM 1539 N N . TYR A 1 194 ? -14.234 -4.778 -11.282 1.00 98.25 194 TYR A N 1
ATOM 1540 C CA . TYR A 1 194 ? -14.717 -3.470 -10.829 1.00 98.25 194 TYR A CA 1
ATOM 1541 C C . TYR A 1 194 ? -14.519 -2.360 -11.874 1.00 98.25 194 TYR A C 1
ATOM 1543 O O . TYR A 1 194 ? -14.466 -1.189 -11.511 1.00 98.25 194 TYR A O 1
ATOM 1551 N N . ASP A 1 195 ? -14.413 -2.728 -13.156 1.00 97.38 195 ASP A N 1
ATOM 1552 C CA . ASP A 1 195 ? -14.314 -1.800 -14.294 1.00 97.38 195 ASP A CA 1
ATOM 1553 C C . ASP A 1 195 ? -13.125 -0.828 -14.178 1.00 97.38 195 ASP A C 1
ATOM 1555 O O . ASP A 1 195 ? -13.242 0.382 -14.362 1.00 97.38 195 ASP A O 1
ATOM 1559 N N . ILE A 1 196 ? -11.959 -1.353 -13.790 1.00 98.06 196 ILE A N 1
ATOM 1560 C CA . ILE A 1 196 ? -10.725 -0.566 -13.692 1.00 98.06 196 ILE A CA 1
ATOM 1561 C C . ILE A 1 196 ? -10.031 -0.463 -15.057 1.00 98.06 196 ILE A C 1
ATOM 1563 O O . ILE A 1 196 ? -9.895 -1.448 -15.784 1.00 98.06 196 ILE A O 1
ATOM 1567 N N . ASP A 1 197 ? -9.521 0.723 -15.392 1.00 98.12 197 ASP A N 1
ATOM 1568 C CA . ASP A 1 197 ? -8.722 0.927 -16.604 1.00 98.12 197 ASP A CA 1
ATOM 1569 C C . ASP A 1 197 ? -7.247 0.595 -16.331 1.00 98.12 197 ASP A C 1
ATOM 1571 O O . ASP A 1 197 ? -6.439 1.453 -15.967 1.00 98.12 197 ASP A O 1
ATOM 1575 N N . ILE A 1 198 ? -6.889 -0.679 -16.512 1.00 96.94 198 ILE A N 1
ATOM 1576 C CA . ILE A 1 198 ? -5.519 -1.179 -16.302 1.00 96.94 198 ILE A CA 1
ATOM 1577 C C . ILE A 1 198 ? -4.504 -0.442 -17.169 1.00 96.94 198 ILE A C 1
ATOM 1579 O O . ILE A 1 198 ? -3.388 -0.176 -16.720 1.00 96.94 198 ILE A O 1
ATOM 1583 N N . LYS A 1 199 ? -4.874 -0.109 -18.411 1.00 97.38 199 LYS A N 1
ATOM 1584 C CA . LYS A 1 199 ? -3.984 0.612 -19.319 1.00 97.38 199 LYS A CA 1
ATOM 1585 C C . LYS A 1 199 ? -3.677 1.988 -18.739 1.00 97.38 199 LYS A C 1
ATOM 1587 O O . LYS A 1 199 ? -2.512 2.363 -18.670 1.00 97.38 199 LYS A O 1
ATOM 1592 N N . LYS A 1 200 ? -4.701 2.713 -18.280 1.00 97.94 200 LYS A N 1
ATOM 1593 C CA . LYS A 1 200 ? -4.525 4.012 -17.622 1.00 97.94 200 LYS A CA 1
ATOM 1594 C C . LYS A 1 200 ? -3.659 3.890 -16.369 1.00 97.94 200 LYS A C 1
ATOM 1596 O O . LYS A 1 200 ? -2.742 4.693 -16.225 1.00 97.94 200 LYS A O 1
ATOM 1601 N N . ILE A 1 201 ? -3.896 2.895 -15.507 1.00 98.25 201 ILE A N 1
ATOM 1602 C CA . ILE A 1 201 ? -3.070 2.661 -14.307 1.00 98.25 201 ILE A CA 1
ATOM 1603 C C . ILE A 1 201 ? -1.604 2.442 -14.710 1.00 98.25 201 ILE A C 1
ATOM 1605 O O . ILE A 1 201 ? -0.725 3.146 -14.222 1.00 98.25 201 ILE A O 1
ATOM 1609 N N . HIS A 1 202 ? -1.333 1.542 -15.659 1.00 97.69 202 HIS A N 1
ATOM 1610 C CA . HIS A 1 202 ? 0.024 1.279 -16.145 1.00 97.69 202 HIS A CA 1
ATOM 1611 C C . HIS A 1 202 ? 0.694 2.537 -16.716 1.00 97.69 202 HIS A C 1
ATOM 1613 O O . HIS A 1 202 ? 1.836 2.842 -16.371 1.00 97.69 202 HIS A O 1
ATOM 1619 N N . THR A 1 203 ? -0.019 3.301 -17.549 1.00 97.06 203 THR A N 1
ATOM 1620 C CA . THR A 1 203 ? 0.484 4.558 -18.118 1.00 97.06 203 THR A CA 1
ATOM 1621 C C . THR A 1 203 ? 0.808 5.580 -17.026 1.00 97.06 203 THR A C 1
ATOM 1623 O O . THR A 1 203 ? 1.852 6.226 -17.082 1.00 97.06 203 THR A O 1
ATOM 1626 N N . LEU A 1 204 ? -0.043 5.726 -16.008 1.00 96.94 204 LEU A N 1
ATOM 1627 C CA . LEU A 1 204 ? 0.204 6.634 -14.883 1.00 96.94 204 LEU A CA 1
ATOM 1628 C C . LEU A 1 204 ? 1.416 6.203 -14.047 1.00 96.94 204 LEU A C 1
ATOM 1630 O O . LEU A 1 204 ? 2.218 7.052 -13.669 1.00 96.94 204 LEU A O 1
ATOM 1634 N N . VAL A 1 205 ? 1.591 4.900 -13.821 1.00 97.06 205 VAL A N 1
ATOM 1635 C CA . VAL A 1 205 ? 2.692 4.366 -13.010 1.00 97.06 205 VAL A CA 1
ATOM 1636 C C . VAL A 1 205 ? 4.035 4.426 -13.746 1.00 97.06 205 VAL A C 1
ATOM 1638 O O . VAL A 1 205 ? 5.023 4.894 -13.175 1.00 97.06 205 VAL A O 1
ATOM 1641 N N . TYR A 1 206 ? 4.095 3.979 -15.004 1.00 95.25 206 TYR A N 1
ATOM 1642 C CA . TYR A 1 206 ? 5.363 3.723 -15.705 1.00 95.25 206 TYR A CA 1
ATOM 1643 C C . TYR A 1 206 ? 5.667 4.678 -16.866 1.00 95.25 206 TYR A C 1
ATOM 1645 O O . TYR A 1 206 ? 6.834 4.846 -17.233 1.00 95.25 206 TYR A O 1
ATOM 1653 N N . GLU A 1 207 ? 4.659 5.336 -17.439 1.00 93.12 207 GLU A N 1
ATOM 1654 C CA . GLU A 1 207 ? 4.802 6.108 -18.686 1.00 93.12 207 GLU A CA 1
ATOM 1655 C C . GLU A 1 207 ? 4.790 7.631 -18.454 1.00 93.12 207 GLU A C 1
ATOM 1657 O O . GLU A 1 207 ? 4.665 8.413 -19.392 1.00 93.12 207 GLU A O 1
ATOM 1662 N N . GLN A 1 208 ? 5.014 8.074 -17.211 1.00 87.69 208 GLN A N 1
ATOM 1663 C CA . GLN A 1 208 ? 5.064 9.491 -16.807 1.00 87.69 208 GLN A CA 1
ATOM 1664 C C . GLN A 1 208 ? 6.489 10.078 -16.784 1.00 87.69 208 GLN A C 1
ATOM 1666 O O . GLN A 1 208 ? 6.867 10.835 -15.886 1.00 87.69 208 GLN A O 1
ATOM 1671 N N . ASN A 1 209 ? 7.338 9.715 -17.749 1.00 88.81 209 ASN A N 1
ATOM 1672 C CA . ASN A 1 209 ? 8.726 10.184 -17.764 1.00 88.81 209 ASN A CA 1
ATOM 1673 C C . ASN A 1 209 ? 8.839 11.617 -18.304 1.00 88.81 209 ASN A C 1
ATOM 1675 O O . ASN A 1 209 ? 8.446 11.909 -19.432 1.00 88.81 209 ASN A O 1
ATOM 1679 N N . SER A 1 210 ? 9.444 12.512 -17.519 1.00 91.25 210 SER A N 1
ATOM 1680 C CA . SER A 1 210 ? 9.751 13.866 -17.983 1.00 91.25 210 SER A CA 1
ATOM 1681 C C . SER A 1 210 ? 10.855 13.851 -19.044 1.00 91.25 210 SER A C 1
ATOM 1683 O O . SER A 1 210 ? 11.727 12.978 -19.046 1.00 91.25 210 SER A O 1
ATOM 1685 N N . LYS A 1 211 ? 10.885 14.875 -19.908 1.00 94.31 211 LYS A N 1
ATOM 1686 C CA . LYS A 1 211 ? 11.980 15.061 -20.876 1.00 94.31 211 LYS A CA 1
ATOM 1687 C C . LYS A 1 211 ? 13.351 15.062 -20.189 1.00 94.31 211 LYS A C 1
ATOM 1689 O O . LYS A 1 211 ? 14.284 14.467 -20.710 1.00 94.31 211 LYS A O 1
ATOM 1694 N N . ALA A 1 212 ? 13.455 15.696 -19.019 1.00 93.88 212 ALA A N 1
ATOM 1695 C CA . ALA A 1 212 ? 14.688 15.728 -18.235 1.00 93.88 212 ALA A CA 1
ATOM 1696 C C . ALA A 1 212 ? 15.096 14.331 -17.738 1.00 93.88 212 ALA A C 1
ATOM 1698 O O . ALA A 1 212 ? 16.255 13.958 -17.874 1.00 93.88 212 ALA A O 1
ATOM 1699 N N . LYS A 1 213 ? 14.145 13.525 -17.240 1.00 92.12 213 LYS A N 1
ATOM 1700 C CA . LYS A 1 213 ? 14.406 12.140 -16.816 1.00 92.12 213 LYS A CA 1
ATOM 1701 C C . LYS A 1 213 ? 14.864 11.268 -17.988 1.00 92.12 213 LYS A C 1
ATOM 1703 O O . LYS A 1 213 ? 15.803 10.495 -17.836 1.00 92.12 213 LYS A O 1
ATOM 1708 N N . LEU A 1 214 ? 14.235 11.411 -19.156 1.00 94.56 214 LEU A N 1
ATOM 1709 C CA . LEU A 1 214 ? 14.636 10.687 -20.367 1.00 94.56 214 LEU A CA 1
ATOM 1710 C C . LEU A 1 214 ? 16.020 11.119 -20.869 1.00 94.56 214 LEU A C 1
ATOM 1712 O O . LEU A 1 214 ? 16.813 10.268 -21.258 1.00 94.56 214 LEU A O 1
ATOM 1716 N N . ALA A 1 215 ? 16.331 12.417 -20.827 1.00 94.56 215 ALA A N 1
ATOM 1717 C CA . ALA A 1 215 ? 17.654 12.923 -21.184 1.00 94.56 215 ALA A CA 1
ATOM 1718 C C . ALA A 1 215 ? 18.742 12.376 -20.245 1.00 94.56 215 ALA A C 1
ATOM 1720 O O . ALA A 1 215 ? 19.758 11.881 -20.724 1.00 94.56 215 ALA A O 1
ATOM 1721 N N . LEU A 1 216 ? 18.486 12.381 -18.932 1.00 94.38 216 LEU A N 1
ATOM 1722 C CA . LEU A 1 216 ? 19.398 11.823 -17.933 1.00 94.38 216 LEU A CA 1
ATOM 1723 C C . LEU A 1 216 ? 19.603 10.313 -18.114 1.00 94.38 216 LEU A C 1
ATOM 1725 O O . LEU A 1 216 ? 20.720 9.823 -17.998 1.00 94.38 216 LEU A O 1
ATOM 1729 N N . MET A 1 217 ? 18.541 9.570 -18.440 1.00 94.19 217 MET A N 1
ATOM 1730 C CA . MET A 1 217 ? 18.658 8.151 -18.785 1.00 94.19 217 MET A CA 1
ATOM 1731 C C . MET A 1 217 ? 19.549 7.952 -20.019 1.00 94.19 217 MET A C 1
ATOM 1733 O O . MET A 1 217 ? 20.397 7.066 -20.028 1.00 94.19 217 MET A O 1
ATOM 1737 N N . GLY A 1 218 ? 19.397 8.793 -21.046 1.00 95.38 218 GLY A N 1
ATOM 1738 C CA . GLY A 1 218 ? 20.276 8.779 -22.215 1.00 95.38 218 GLY A CA 1
ATOM 1739 C C . GLY A 1 218 ? 21.743 9.012 -21.847 1.00 95.38 218 GLY A C 1
ATOM 1740 O O . GLY A 1 218 ? 22.613 8.285 -22.318 1.00 95.38 218 GLY A O 1
ATOM 1741 N N . GLU A 1 219 ? 22.019 9.972 -20.964 1.00 94.56 219 GLU A N 1
ATOM 1742 C CA . GLU A 1 219 ? 23.367 10.231 -20.448 1.00 94.56 219 GLU A CA 1
ATOM 1743 C C . GLU A 1 219 ? 23.934 9.041 -19.660 1.00 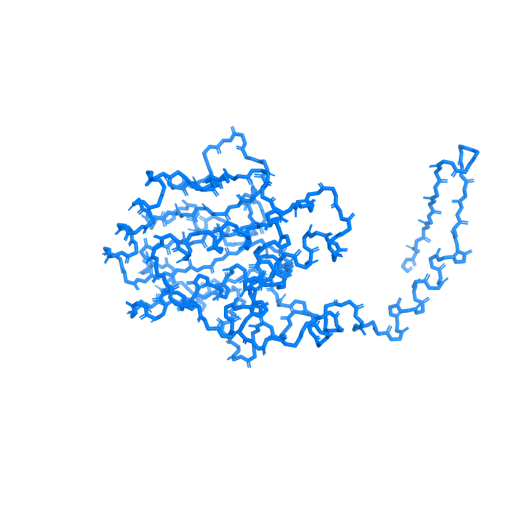94.56 219 GLU A C 1
ATOM 1745 O O . GLU A 1 219 ? 25.074 8.643 -19.895 1.00 94.56 219 GLU A O 1
ATOM 1750 N N . ALA A 1 220 ? 23.138 8.424 -18.783 1.00 95.00 220 ALA A N 1
ATOM 1751 C CA . ALA A 1 220 ? 23.540 7.228 -18.044 1.00 95.00 220 ALA A CA 1
ATOM 1752 C C . ALA A 1 220 ? 23.916 6.072 -18.985 1.00 95.00 220 ALA A C 1
ATOM 1754 O O . ALA A 1 220 ? 24.941 5.422 -18.795 1.00 95.00 220 ALA A O 1
ATOM 1755 N N . LEU A 1 221 ? 23.117 5.849 -20.034 1.00 95.44 221 LEU A N 1
ATOM 1756 C CA . LEU A 1 221 ? 23.353 4.793 -21.019 1.00 95.44 221 LEU A CA 1
ATOM 1757 C C . LEU A 1 221 ? 24.588 5.055 -21.891 1.00 95.44 221 LEU A C 1
ATOM 1759 O O . LEU A 1 221 ? 25.285 4.109 -22.251 1.00 95.44 221 LEU A O 1
ATOM 1763 N N . MET A 1 222 ? 24.878 6.315 -22.229 1.00 94.75 222 MET A N 1
ATOM 1764 C CA . MET A 1 222 ? 26.093 6.671 -22.977 1.00 94.75 222 MET A CA 1
ATOM 1765 C C . MET A 1 222 ? 27.371 6.499 -22.1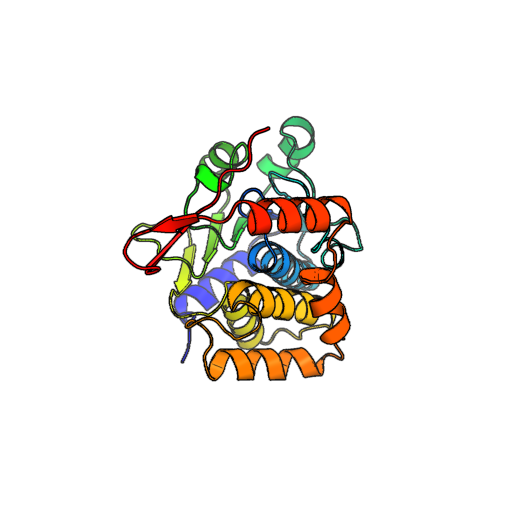47 1.00 94.75 222 MET A C 1
ATOM 1767 O O . MET A 1 222 ? 28.426 6.237 -22.718 1.00 94.75 222 MET A O 1
ATOM 1771 N N . ASN A 1 223 ? 27.275 6.618 -20.821 1.00 94.69 223 ASN A N 1
ATOM 1772 C CA . ASN A 1 223 ? 28.392 6.470 -19.881 1.00 94.69 223 ASN A CA 1
ATOM 1773 C C . ASN A 1 223 ? 28.460 5.070 -19.244 1.00 94.69 223 ASN A C 1
ATOM 1775 O O . ASN A 1 223 ? 28.991 4.904 -18.145 1.00 94.69 223 ASN A O 1
ATOM 1779 N N . LEU A 1 224 ? 27.887 4.061 -19.902 1.00 96.44 224 LEU A N 1
ATOM 1780 C CA . LEU A 1 224 ? 27.876 2.698 -19.395 1.00 96.44 224 LEU A CA 1
ATOM 1781 C C . LEU A 1 224 ? 29.235 2.018 -19.630 1.00 96.44 224 LEU A C 1
ATOM 1783 O O . LEU A 1 224 ? 29.716 1.912 -20.759 1.00 96.44 224 LEU A O 1
ATOM 1787 N N . HIS A 1 225 ? 29.827 1.511 -18.559 1.00 96.69 225 HIS A N 1
ATOM 1788 C CA . HIS A 1 225 ? 31.049 0.721 -18.545 1.00 96.69 225 HIS A CA 1
ATOM 1789 C C . HIS A 1 225 ? 30.726 -0.745 -18.252 1.00 96.69 225 HIS A C 1
ATOM 1791 O O . HIS A 1 225 ? 29.788 -1.048 -17.513 1.00 96.69 225 HIS A O 1
ATOM 1797 N N . TYR A 1 226 ? 31.524 -1.651 -18.818 1.00 97.62 226 TYR A N 1
ATOM 1798 C CA . TYR A 1 226 ? 31.427 -3.086 -18.566 1.00 97.62 226 TYR A CA 1
ATOM 1799 C C . TYR A 1 226 ? 32.747 -3.622 -18.026 1.00 97.62 226 TYR A C 1
ATOM 1801 O O . TYR A 1 226 ? 33.792 -3.417 -18.636 1.00 97.62 226 TYR A O 1
ATOM 1809 N N . ASP A 1 227 ? 32.660 -4.379 -16.939 1.00 97.81 227 ASP A N 1
ATOM 1810 C CA . ASP A 1 227 ? 33.771 -5.084 -16.304 1.00 97.81 227 ASP A CA 1
ATOM 1811 C C . ASP A 1 227 ? 33.428 -6.570 -16.125 1.00 97.81 227 ASP A C 1
ATOM 1813 O O . ASP A 1 227 ? 32.338 -7.031 -16.481 1.00 97.81 227 ASP A O 1
ATOM 1817 N N . CYS A 1 228 ? 34.379 -7.352 -15.599 1.00 96.81 228 CYS A N 1
ATOM 1818 C CA . CYS A 1 228 ? 34.202 -8.786 -15.333 1.00 96.81 228 CYS A CA 1
ATOM 1819 C C . CYS A 1 228 ? 33.690 -9.557 -16.564 1.00 96.81 228 CYS A C 1
ATOM 1821 O O . CYS A 1 228 ? 32.765 -10.360 -16.470 1.00 96.81 228 CYS A O 1
ATOM 1823 N N . ASN A 1 229 ? 34.262 -9.279 -17.742 1.00 96.38 229 ASN A N 1
ATOM 1824 C CA . ASN A 1 229 ? 33.836 -9.860 -19.021 1.00 96.38 229 ASN A CA 1
ATOM 1825 C C . ASN A 1 229 ? 32.340 -9.637 -19.337 1.00 96.38 229 ASN A C 1
ATOM 1827 O O . ASN A 1 229 ? 31.692 -10.503 -19.921 1.00 96.38 229 ASN A O 1
ATOM 1831 N N . GLY A 1 230 ? 31.784 -8.488 -18.939 1.00 96.00 230 GLY A N 1
ATOM 1832 C CA . GLY A 1 230 ? 30.393 -8.112 -19.205 1.00 96.00 230 GLY A CA 1
ATOM 1833 C C . GLY A 1 230 ? 29.387 -8.588 -18.156 1.00 96.00 230 GLY A C 1
ATOM 1834 O O . GLY A 1 230 ? 28.191 -8.385 -18.340 1.00 96.00 230 GLY A O 1
ATOM 1835 N N . GLN A 1 231 ? 29.842 -9.199 -17.058 1.00 97.25 231 GLN A N 1
ATOM 1836 C CA . GLN A 1 231 ? 28.973 -9.588 -15.939 1.00 97.25 231 GLN A CA 1
ATOM 1837 C C . GLN A 1 231 ? 28.634 -8.417 -15.010 1.00 97.25 231 GLN A C 1
ATOM 1839 O O . GLN A 1 231 ? 27.662 -8.492 -14.262 1.00 97.25 231 GLN A O 1
ATOM 1844 N N . LEU A 1 232 ? 29.424 -7.343 -15.061 1.00 97.00 232 LEU A N 1
ATOM 1845 C CA . LEU A 1 232 ? 29.175 -6.107 -14.335 1.00 97.00 232 LEU A CA 1
ATOM 1846 C C . LEU A 1 232 ? 28.997 -4.968 -15.338 1.00 97.00 232 LEU A C 1
ATOM 1848 O O . LEU A 1 232 ? 29.899 -4.706 -16.128 1.00 97.00 232 LEU A O 1
ATOM 1852 N N . ALA A 1 233 ? 27.854 -4.287 -15.276 1.00 96.62 233 ALA A N 1
ATOM 1853 C CA . ALA A 1 233 ? 27.609 -3.031 -15.973 1.00 96.62 233 ALA A CA 1
ATOM 1854 C C . ALA A 1 233 ? 27.436 -1.914 -14.938 1.00 96.62 233 ALA A C 1
ATOM 1856 O O . ALA A 1 233 ? 26.674 -2.076 -13.983 1.00 96.62 233 ALA A O 1
ATOM 1857 N N . TRP A 1 234 ? 28.132 -0.793 -15.110 1.00 95.94 234 TRP A N 1
ATOM 1858 C CA . TRP A 1 234 ? 28.058 0.344 -14.193 1.00 95.94 234 TRP A CA 1
ATOM 1859 C C . TRP A 1 234 ? 28.189 1.672 -14.938 1.00 95.94 234 TRP A C 1
ATOM 1861 O O . TRP A 1 234 ? 28.733 1.735 -16.033 1.00 95.94 234 TRP A O 1
ATOM 1871 N N . PHE A 1 235 ? 27.674 2.745 -14.352 1.00 95.00 235 PHE A N 1
ATOM 1872 C CA . PHE A 1 235 ? 27.836 4.112 -14.843 1.00 95.00 235 PHE A CA 1
ATOM 1873 C C . PHE A 1 235 ? 27.939 5.053 -13.641 1.00 95.00 235 PHE A C 1
ATOM 1875 O O . PHE A 1 235 ? 27.531 4.700 -12.532 1.00 95.00 235 PHE A O 1
ATOM 1882 N N . ALA A 1 236 ? 28.466 6.255 -13.853 1.00 92.38 236 ALA A N 1
ATOM 1883 C CA . ALA A 1 236 ? 28.489 7.307 -12.845 1.00 92.38 236 ALA A CA 1
ATOM 1884 C C . ALA A 1 236 ? 27.821 8.563 -13.406 1.00 92.38 236 ALA A C 1
ATOM 1886 O O . ALA A 1 236 ? 28.120 8.988 -14.519 1.00 92.38 236 ALA A O 1
ATOM 1887 N N . LEU A 1 237 ? 26.917 9.152 -12.624 1.00 87.94 237 LEU A N 1
ATOM 1888 C CA . LEU A 1 237 ? 26.318 10.451 -12.916 1.00 87.94 237 LEU A CA 1
ATOM 1889 C C . LEU A 1 237 ? 26.928 11.469 -11.956 1.00 87.94 237 LEU A C 1
ATOM 1891 O O . LEU A 1 237 ? 26.702 11.400 -10.747 1.00 87.94 237 LEU A O 1
ATOM 1895 N N . ASN A 1 238 ? 27.715 12.394 -12.495 1.00 82.88 238 ASN A N 1
ATOM 1896 C CA . ASN A 1 238 ? 28.268 13.496 -11.717 1.00 82.88 238 ASN A CA 1
ATOM 1897 C C . ASN A 1 238 ? 27.253 14.646 -11.692 1.00 82.88 238 ASN A C 1
ATOM 1899 O O . ASN A 1 238 ? 26.599 14.912 -12.698 1.00 82.88 238 ASN A O 1
ATOM 1903 N N . LYS A 1 239 ? 27.091 15.275 -10.524 1.00 62.25 239 LYS A N 1
ATOM 1904 C CA . LYS A 1 239 ? 26.215 16.442 -10.347 1.00 62.25 239 LYS A CA 1
ATOM 1905 C C . LYS A 1 239 ? 26.781 17.691 -11.008 1.00 62.25 239 LYS A C 1
ATOM 1907 O O . LYS A 1 239 ? 28.021 17.855 -10.968 1.00 62.25 239 LYS A O 1
#

Foldseek 3Di:
DQLFDPVLLVVVVVLLVPDAAEEEEEFPQDALQRLLLLLLVQVVSVVVVHHYAYEYCDDHPQLCCVLVVPVRYHHDDCVVCVVSLQVHQEYEYEADQDLCRRPPCSVSVVPHPHFYEYQHLDDHPDDDGPHYSYGVLALGSLLNSLSSCVVVVHDDALSSLLSSLSRNCVSCVNVPRPSRDPSSVVSNVVSVVNVHDPVVSCCSNPVPADPVNVVVVVVQVVQWDADPNRPDIGGDDDD